Protein AF-A0A449AF14-F1 (afdb_monomer)

Organism: NCBI:txid29553

Radius of gyration: 31.41 Å; Cα contacts (8 Å, |Δi|>4): 241; chains: 1; bounding box: 104×57×92 Å

Structure (mmCIF, N/CA/C/O backbone):
data_AF-A0A449AF14-F1
#
_entry.id   AF-A0A449AF14-F1
#
loop_
_atom_site.group_PDB
_atom_site.id
_atom_site.type_symbol
_atom_site.label_atom_id
_atom_site.label_alt_id
_atom_site.label_comp_id
_atom_site.label_asym_id
_atom_site.label_entity_id
_atom_site.label_seq_id
_atom_site.pdbx_PDB_ins_code
_atom_site.Cartn_x
_atom_site.Cartn_y
_atom_site.Cartn_z
_atom_site.occupancy
_atom_site.B_iso_or_equiv
_atom_site.auth_seq_id
_atom_site.auth_comp_id
_atom_site.auth_asym_id
_atom_site.auth_atom_id
_atom_site.pdbx_PDB_model_num
ATOM 1 N N . MET A 1 1 ? -44.495 -35.799 48.588 1.00 36.25 1 MET A N 1
ATOM 2 C CA . MET A 1 1 ? -43.233 -36.120 49.288 1.00 36.25 1 MET A CA 1
ATOM 3 C C . MET A 1 1 ? -42.299 -34.924 49.180 1.00 36.25 1 MET A C 1
ATOM 5 O O . MET A 1 1 ? -41.828 -34.623 48.092 1.00 36.25 1 MET A O 1
ATOM 9 N N . GLN A 1 2 ? -42.131 -34.195 50.286 1.00 32.38 2 GLN A N 1
ATOM 10 C CA . GLN A 1 2 ? -41.013 -33.270 50.515 1.00 32.38 2 GLN A CA 1
ATOM 11 C C . GLN A 1 2 ? -39.706 -34.063 50.634 1.00 32.38 2 GLN A C 1
ATOM 13 O O . GLN A 1 2 ? -39.778 -35.151 51.187 1.00 32.38 2 GLN A O 1
ATOM 18 N N . VAL A 1 3 ? -38.576 -33.490 50.189 1.00 27.47 3 VAL A N 1
ATOM 19 C CA . VAL A 1 3 ? -37.270 -33.302 50.887 1.00 27.47 3 VAL A CA 1
ATOM 20 C C . VAL A 1 3 ? -36.461 -32.352 49.964 1.00 27.47 3 VAL A C 1
ATOM 22 O O . VAL A 1 3 ? -36.225 -32.691 48.813 1.00 27.47 3 VAL A O 1
ATOM 25 N N . SER A 1 4 ? -36.322 -31.050 50.237 1.00 26.17 4 SER A N 1
ATOM 26 C CA . SER A 1 4 ? -35.376 -30.371 51.148 1.00 26.17 4 SER A CA 1
ATOM 27 C C . SER A 1 4 ? -33.886 -30.447 50.747 1.00 26.17 4 SER A C 1
ATOM 29 O O . SER A 1 4 ? -33.290 -31.513 50.740 1.00 26.17 4 SER A O 1
ATOM 31 N N . CYS A 1 5 ? -33.326 -29.253 50.496 1.00 27.73 5 CYS A N 1
ATOM 32 C CA . CYS A 1 5 ? -31.969 -28.764 50.791 1.00 27.73 5 CYS A CA 1
ATOM 33 C C . CYS A 1 5 ? -30.716 -29.477 50.243 1.00 27.73 5 CYS A C 1
ATOM 35 O O . CYS A 1 5 ? -30.373 -30.573 50.660 1.00 27.73 5 CYS A O 1
ATOM 37 N N . MET A 1 6 ? -29.876 -28.716 49.527 1.00 24.36 6 MET A N 1
ATOM 38 C CA . MET A 1 6 ? -28.672 -28.135 50.150 1.00 24.36 6 MET A CA 1
ATOM 39 C C . MET A 1 6 ? -27.987 -27.119 49.225 1.00 24.36 6 MET A C 1
ATOM 41 O O . MET A 1 6 ? -27.438 -27.457 48.181 1.00 24.36 6 MET A O 1
ATOM 45 N N . TRP A 1 7 ? -27.983 -25.857 49.657 1.00 32.19 7 TRP A N 1
ATOM 46 C CA . TRP A 1 7 ? -26.916 -24.923 49.320 1.00 32.19 7 TRP A CA 1
ATOM 47 C C . TRP A 1 7 ? -25.633 -25.432 49.977 1.00 32.19 7 TRP A C 1
ATOM 49 O O . TRP A 1 7 ? -25.634 -25.683 51.178 1.00 32.19 7 TRP A O 1
ATOM 59 N N . HIS A 1 8 ? -24.555 -25.565 49.211 1.00 26.08 8 HIS A N 1
ATOM 60 C CA . HIS A 1 8 ? -23.198 -25.601 49.746 1.00 26.08 8 HIS A CA 1
ATOM 61 C C . HIS A 1 8 ? -22.317 -24.719 48.866 1.00 26.08 8 HIS A C 1
ATOM 63 O O . HIS A 1 8 ? -21.992 -25.049 47.727 1.00 26.08 8 HIS A O 1
ATOM 69 N N . SER A 1 9 ? -21.959 -23.566 49.420 1.00 31.22 9 SER A N 1
ATOM 70 C CA . SER A 1 9 ? -20.810 -22.774 49.007 1.00 31.22 9 SER A CA 1
ATOM 71 C C . SER A 1 9 ? -19.551 -23.596 49.258 1.00 31.22 9 SER A C 1
ATOM 73 O O . SER A 1 9 ? -19.305 -23.946 50.406 1.00 31.22 9 SER A O 1
ATOM 75 N N . PHE A 1 10 ? -18.739 -23.872 48.238 1.00 25.78 10 PHE A N 1
ATOM 76 C CA . PHE A 1 10 ? -17.338 -24.244 48.443 1.00 25.78 10 PHE A CA 1
ATOM 77 C C . PHE A 1 10 ? -16.459 -23.736 47.297 1.00 25.78 10 PHE A C 1
ATOM 79 O O . PHE A 1 10 ? -16.843 -23.717 46.129 1.00 25.78 10 PHE A O 1
ATOM 86 N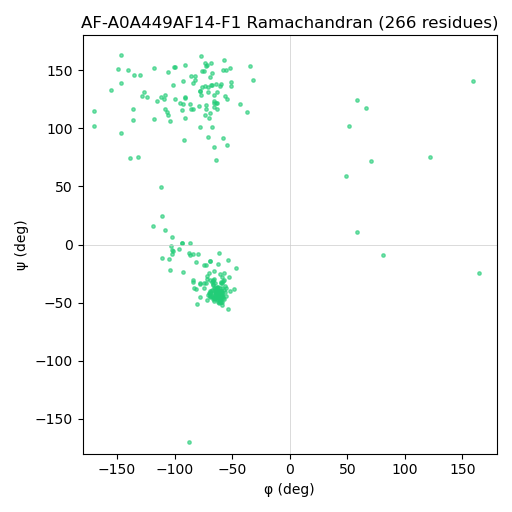 N . CYS A 1 11 ? -15.297 -23.249 47.714 1.00 26.00 11 CYS A N 1
ATOM 87 C CA . CYS A 1 11 ? -14.305 -22.475 46.992 1.00 26.00 11 CYS A CA 1
ATOM 88 C C . CYS A 1 11 ? -13.772 -23.107 45.695 1.00 26.00 11 CYS A C 1
ATOM 90 O O . CYS A 1 11 ? -13.585 -24.314 45.581 1.00 26.00 11 CYS A O 1
ATOM 92 N N . LEU A 1 12 ? -13.391 -22.226 44.766 1.00 26.08 12 LEU A N 1
ATOM 93 C CA . LEU A 1 12 ? -12.309 -22.436 43.793 1.00 26.08 12 LEU A CA 1
ATOM 94 C C . LEU A 1 12 ? -10.976 -22.716 44.536 1.00 26.08 12 LEU A C 1
ATOM 96 O O . LEU A 1 12 ? -10.799 -22.162 45.623 1.00 26.08 12 LEU A O 1
ATOM 100 N N . PRO A 1 13 ? -10.022 -23.499 43.978 1.00 36.94 13 PRO A N 1
ATOM 101 C CA . PRO A 1 13 ? -9.474 -23.212 42.650 1.00 36.94 13 PRO A CA 1
ATOM 102 C C . PRO A 1 13 ? -9.192 -24.415 41.727 1.00 36.94 13 PRO A C 1
ATOM 104 O O . PRO A 1 13 ? -8.803 -25.494 42.148 1.00 36.94 13 PRO A O 1
ATOM 107 N N . CYS A 1 14 ? -9.314 -24.137 40.425 1.00 29.86 14 CYS A N 1
ATOM 108 C CA . CYS A 1 14 ? -8.593 -24.754 39.304 1.00 29.86 14 CYS A CA 1
ATOM 109 C C . CYS A 1 14 ? -8.562 -26.290 39.191 1.00 29.86 14 CYS A C 1
ATOM 111 O O . CYS A 1 14 ? -7.674 -26.946 39.718 1.00 29.86 14 CYS A O 1
ATOM 113 N N . ASN A 1 15 ? -9.391 -26.843 38.302 1.00 32.34 15 ASN A N 1
ATOM 114 C CA . ASN A 1 15 ? -8.969 -27.345 36.981 1.00 32.34 15 ASN A CA 1
ATOM 115 C C . ASN A 1 15 ? -9.981 -28.354 36.429 1.00 32.34 15 ASN A C 1
ATOM 117 O O . ASN A 1 15 ? -10.463 -29.225 37.141 1.00 32.34 15 ASN A O 1
ATOM 121 N N . LYS A 1 16 ? -10.210 -28.267 35.113 1.00 30.03 16 LYS A N 1
ATOM 122 C CA . LYS A 1 16 ? -11.079 -29.135 34.300 1.00 30.03 16 LYS A CA 1
ATOM 123 C C . LYS A 1 16 ? -12.574 -28.948 34.557 1.00 30.03 16 LYS A C 1
ATOM 125 O O . LYS A 1 16 ? -13.261 -29.841 35.039 1.00 30.03 16 LYS A O 1
ATOM 130 N N . ILE A 1 17 ? -13.115 -27.819 34.094 1.00 30.56 17 ILE A N 1
ATOM 131 C CA . ILE A 1 17 ? -14.541 -27.794 33.765 1.00 30.56 17 ILE A CA 1
ATOM 132 C C . ILE A 1 17 ? -14.724 -28.640 32.500 1.00 30.56 17 ILE A C 1
ATOM 134 O O . ILE A 1 17 ? -14.586 -28.161 31.374 1.00 30.56 17 ILE A O 1
ATOM 138 N N . VAL A 1 18 ? -15.010 -29.925 32.700 1.00 33.84 18 VAL A N 1
ATOM 139 C CA . VAL A 1 18 ? -15.682 -30.764 31.708 1.00 33.84 18 VAL A CA 1
ATOM 140 C C . VAL A 1 18 ? -17.088 -30.190 31.569 1.00 33.84 18 VAL A C 1
ATOM 142 O O . VAL A 1 18 ? -18.022 -30.605 32.250 1.00 33.84 18 VAL A O 1
ATOM 145 N N . VAL A 1 19 ? -17.241 -29.155 30.740 1.00 34.03 19 VAL A N 1
ATOM 146 C CA . VAL A 1 19 ? -18.573 -28.673 30.394 1.00 34.03 19 VAL A CA 1
ATOM 147 C C . VAL A 1 19 ? -19.123 -29.636 29.349 1.00 34.03 19 VAL A C 1
ATOM 149 O O . VAL A 1 19 ? -18.794 -29.548 28.166 1.00 34.03 19 VAL A O 1
ATOM 152 N N . LEU A 1 20 ? -19.990 -30.550 29.785 1.00 36.09 20 LEU A N 1
ATOM 153 C CA . LEU A 1 20 ? -20.978 -31.203 28.926 1.00 36.09 20 LEU A CA 1
ATOM 154 C C . LEU A 1 20 ? -21.948 -30.125 28.410 1.00 36.09 20 LEU A C 1
ATOM 156 O O . LEU A 1 20 ? -23.088 -29.999 28.857 1.00 36.09 20 LEU A O 1
ATOM 160 N N . ILE A 1 21 ? -21.479 -29.283 27.484 1.00 41.00 21 ILE A N 1
ATOM 161 C CA . ILE A 1 21 ? -22.344 -28.371 26.741 1.00 41.00 21 ILE A CA 1
ATOM 162 C C . ILE A 1 21 ? -23.093 -29.245 25.749 1.00 41.00 21 ILE A C 1
ATOM 164 O O . ILE A 1 21 ? -22.510 -29.783 24.812 1.00 41.00 21 ILE A O 1
ATOM 168 N N . ASN A 1 22 ? -24.397 -29.375 25.974 1.00 46.72 22 ASN A N 1
ATOM 169 C CA . ASN A 1 22 ? -25.357 -29.950 25.044 1.00 46.72 22 ASN A CA 1
ATOM 170 C C . ASN A 1 22 ? -24.986 -29.538 23.601 1.00 46.72 22 ASN A C 1
ATOM 172 O O . ASN A 1 22 ? -24.991 -28.350 23.280 1.00 46.72 22 ASN A O 1
ATOM 176 N N . PHE A 1 23 ? -24.591 -30.502 22.761 1.00 41.03 23 PHE A N 1
ATOM 177 C CA . PHE A 1 23 ? -23.884 -30.293 21.483 1.00 41.03 23 PHE A CA 1
ATOM 178 C C . PHE A 1 23 ? -24.595 -29.297 20.545 1.00 41.03 23 PHE A C 1
ATOM 180 O O . PHE A 1 23 ? -23.963 -28.599 19.750 1.00 41.03 23 PHE A O 1
ATOM 187 N N . LYS A 1 24 ? -25.926 -29.203 20.662 1.00 42.53 24 LYS A N 1
ATOM 188 C CA . LYS A 1 24 ? -26.779 -28.259 19.930 1.00 42.53 24 LYS A CA 1
ATOM 189 C C . LYS A 1 24 ? -26.609 -26.819 20.431 1.00 42.53 24 LYS A C 1
ATOM 191 O O . LYS A 1 24 ? -26.331 -25.932 19.629 1.00 42.53 24 LYS A O 1
ATOM 196 N N . LYS A 1 25 ? -26.645 -26.622 21.756 1.00 46.34 25 LYS A N 1
ATOM 197 C CA . LYS A 1 25 ? -26.296 -25.355 22.420 1.00 46.34 25 LYS A CA 1
ATOM 198 C C . LYS A 1 25 ? -24.843 -24.990 22.143 1.00 46.34 25 LYS A C 1
ATOM 200 O O . LYS A 1 25 ? -24.573 -23.838 21.860 1.00 46.34 25 LYS A O 1
ATOM 205 N N . TRP A 1 26 ? -23.917 -25.952 22.141 1.00 45.22 26 TRP A N 1
ATOM 206 C CA . TRP A 1 26 ? -22.518 -25.691 21.797 1.00 45.22 26 TRP A CA 1
ATOM 207 C C . TRP A 1 26 ? -22.375 -25.196 20.359 1.00 45.22 26 TRP A C 1
ATOM 209 O O . TRP A 1 26 ? -21.760 -24.162 20.154 1.00 45.22 26 TRP A O 1
ATOM 219 N N . LYS A 1 27 ? -23.011 -25.848 19.374 1.00 46.94 27 LYS A N 1
ATOM 220 C CA . LYS A 1 27 ? -23.034 -25.378 17.975 1.00 46.94 27 LYS A CA 1
ATOM 221 C C . LYS A 1 27 ? -23.682 -24.000 17.819 1.00 46.94 27 LYS A C 1
ATOM 223 O O . LYS A 1 27 ? -23.220 -23.215 16.998 1.00 46.94 27 LYS A O 1
ATOM 228 N N . GLU A 1 28 ? -24.737 -23.695 18.568 1.00 51.16 28 GLU A N 1
ATOM 229 C CA . GLU A 1 28 ? -25.372 -22.369 18.569 1.00 51.16 28 GLU A CA 1
ATOM 230 C C . GLU A 1 28 ? -24.468 -21.307 19.198 1.00 51.16 28 GLU A C 1
ATOM 232 O O . GLU A 1 28 ? -24.280 -20.245 18.607 1.00 51.16 28 GLU A O 1
ATOM 237 N N . THR A 1 29 ? -23.840 -21.613 20.335 1.00 49.12 29 THR A N 1
ATOM 238 C CA . THR A 1 29 ? -22.850 -20.751 20.986 1.00 49.12 29 THR A CA 1
ATOM 239 C C . THR A 1 29 ? -21.622 -20.569 20.105 1.00 49.12 29 THR A C 1
ATOM 241 O O . THR A 1 29 ? -21.135 -19.455 20.018 1.00 49.12 29 THR A O 1
ATOM 244 N N . LEU A 1 30 ? -21.160 -21.601 19.393 1.00 45.50 30 LEU A N 1
ATOM 245 C CA . LEU A 1 30 ? -20.022 -21.537 18.474 1.00 45.50 30 LEU A CA 1
ATOM 246 C C . LEU A 1 30 ? -20.361 -20.718 17.227 1.00 45.50 30 LEU A C 1
ATOM 248 O O . LEU A 1 30 ? -19.581 -19.856 16.849 1.00 45.50 30 LEU A O 1
ATOM 252 N N . LYS A 1 31 ? -21.562 -20.885 16.655 1.00 49.97 31 LYS A N 1
ATOM 253 C CA . LYS A 1 31 ? -22.078 -20.018 15.580 1.00 49.97 31 LYS A CA 1
ATOM 254 C C . LYS A 1 31 ? -22.211 -18.565 16.031 1.00 49.97 31 LYS A C 1
ATOM 256 O O . LYS A 1 31 ? -21.916 -17.656 15.260 1.00 49.97 31 LYS A O 1
ATOM 261 N N . LEU A 1 32 ? -22.656 -18.327 17.265 1.00 47.09 32 LEU A N 1
ATOM 262 C CA . LEU A 1 32 ? -2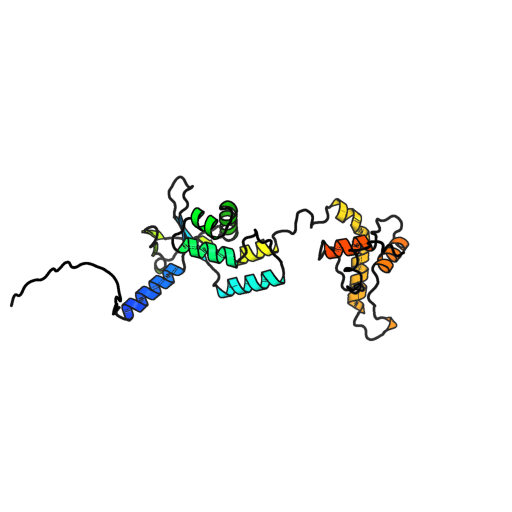2.679 -16.999 17.879 1.00 47.09 32 LEU A CA 1
ATOM 263 C C . LEU A 1 32 ? -21.251 -16.464 18.061 1.00 47.09 32 LEU A C 1
ATOM 265 O O . LEU A 1 32 ? -20.978 -15.341 17.652 1.00 47.09 32 LEU A O 1
ATOM 269 N N . TYR A 1 33 ? -20.328 -17.273 18.577 1.00 46.03 33 TYR A N 1
ATOM 270 C CA . TYR A 1 33 ? -18.921 -16.930 18.800 1.00 46.03 33 TYR A CA 1
ATOM 271 C C . TYR A 1 33 ? -18.195 -16.595 17.488 1.00 46.03 33 TYR A C 1
ATOM 273 O O . TYR A 1 33 ? -17.536 -15.562 17.389 1.00 46.03 33 TYR A O 1
ATOM 281 N N . GLU A 1 34 ? -18.396 -17.391 16.437 1.00 48.28 34 GLU A N 1
ATOM 282 C CA . GLU A 1 34 ? -17.920 -17.127 15.074 1.00 48.28 34 GLU A CA 1
ATOM 283 C C . GLU A 1 34 ? -18.555 -15.861 14.482 1.00 48.28 34 GLU A C 1
ATOM 285 O O . GLU A 1 34 ? -17.875 -15.063 13.832 1.00 48.28 34 GLU A O 1
ATOM 290 N N . LYS A 1 35 ? -19.847 -15.620 14.751 1.00 49.22 35 LYS A N 1
ATOM 291 C CA . LYS A 1 35 ? -20.539 -14.385 14.353 1.00 49.22 35 LYS A CA 1
ATOM 292 C C . LYS A 1 35 ? -19.964 -13.157 15.065 1.00 49.22 35 LYS A C 1
ATOM 294 O O . LYS A 1 35 ? -19.913 -12.094 14.449 1.00 49.22 35 LYS A O 1
ATOM 299 N N . PHE A 1 36 ? -19.503 -13.286 16.311 1.00 49.81 36 PHE A N 1
ATOM 300 C CA . PHE A 1 36 ? -18.857 -12.205 17.064 1.00 49.81 36 PHE A CA 1
ATOM 301 C C . PHE A 1 36 ? -17.405 -11.971 16.642 1.00 49.81 36 PHE A C 1
ATOM 303 O O . PHE A 1 36 ? -16.993 -10.817 16.554 1.00 49.81 36 PHE A O 1
ATOM 310 N N . ARG A 1 37 ? -16.667 -13.024 16.265 1.00 54.28 37 ARG A N 1
ATOM 311 C CA . ARG A 1 37 ? -15.296 -12.921 15.726 1.00 54.28 37 ARG A CA 1
ATOM 312 C C . ARG A 1 37 ? -15.222 -12.140 14.406 1.00 54.28 37 ARG A C 1
ATOM 314 O O . ARG A 1 37 ? -14.162 -11.677 14.004 1.00 54.28 37 ARG A O 1
ATOM 321 N N . LYS A 1 38 ? -16.366 -11.967 13.739 1.00 64.69 38 LYS A N 1
ATOM 322 C CA . LYS A 1 38 ? -16.510 -11.193 12.501 1.00 64.69 38 LYS A CA 1
ATOM 323 C C . LYS A 1 38 ? -16.413 -9.677 12.705 1.00 64.69 38 LYS A C 1
ATOM 325 O O . LYS A 1 38 ? -16.233 -8.959 11.719 1.00 64.69 38 LYS A O 1
ATOM 330 N N . TYR A 1 39 ? -16.566 -9.187 13.939 1.00 76.12 39 TYR A N 1
ATOM 331 C CA . TYR A 1 39 ? -16.654 -7.757 14.218 1.00 76.12 39 TYR A CA 1
ATOM 332 C C . TYR A 1 39 ? -15.643 -7.291 15.265 1.00 76.12 39 TYR A C 1
ATOM 334 O O . TYR A 1 39 ? -15.559 -7.834 16.361 1.00 76.12 39 TYR A O 1
ATOM 342 N N . ILE A 1 40 ? -14.927 -6.216 14.951 1.00 79.94 40 ILE A N 1
ATOM 343 C CA . ILE A 1 40 ? -13.903 -5.624 15.812 1.00 79.94 40 ILE A CA 1
ATOM 344 C C . ILE A 1 40 ? -14.512 -4.421 16.528 1.00 79.94 40 ILE A C 1
ATOM 346 O O . ILE A 1 40 ? -15.036 -3.514 15.883 1.00 79.94 40 ILE A O 1
ATOM 350 N N . CYS A 1 41 ? -14.444 -4.401 17.858 1.00 79.75 41 CYS A N 1
ATOM 351 C CA . CYS A 1 41 ? -14.923 -3.293 18.681 1.00 79.75 41 CYS A CA 1
ATOM 352 C C . CYS A 1 41 ? -13.736 -2.490 19.220 1.00 79.75 41 CYS A C 1
ATOM 354 O O . CYS A 1 41 ? -13.011 -2.976 20.087 1.00 79.75 41 CYS A O 1
ATOM 356 N N . VAL A 1 42 ? -13.577 -1.255 18.744 1.00 75.12 42 VAL A N 1
ATOM 357 C CA . VAL A 1 42 ? -12.492 -0.346 19.140 1.00 75.12 42 VAL A CA 1
ATOM 358 C C . VAL A 1 42 ? -13.051 0.777 20.003 1.00 75.12 42 VAL A C 1
ATOM 360 O O . VAL A 1 42 ? -14.016 1.444 19.623 1.00 75.12 42 VAL A O 1
ATOM 363 N N . PHE A 1 43 ? -12.437 0.999 21.161 1.00 68.88 43 PHE A N 1
ATOM 364 C CA . PHE A 1 43 ? -12.754 2.125 22.032 1.00 68.88 43 PHE A CA 1
ATOM 365 C C . PHE A 1 43 ? -11.948 3.364 21.620 1.00 68.88 43 PHE A C 1
ATOM 367 O O . PHE A 1 43 ? -10.717 3.324 21.621 1.00 68.88 43 PHE 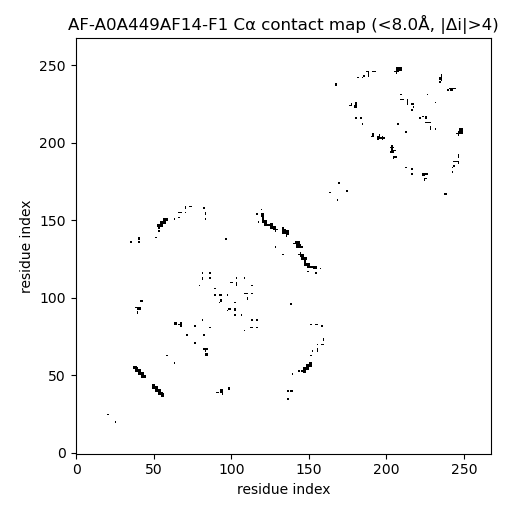A O 1
ATOM 374 N N . ASP A 1 44 ? -12.624 4.465 21.279 1.00 61.62 44 ASP A N 1
ATOM 375 C CA . ASP A 1 44 ? -11.965 5.741 20.985 1.00 61.62 44 ASP A CA 1
ATOM 376 C C . ASP A 1 44 ? -12.134 6.719 22.157 1.00 61.62 44 ASP A C 1
ATOM 378 O O . ASP A 1 44 ? -13.215 7.262 22.380 1.00 61.62 44 ASP A O 1
ATOM 382 N N . LYS A 1 45 ? -11.046 6.942 22.908 1.00 51.47 45 LYS A N 1
ATOM 383 C CA . LYS A 1 45 ? -11.009 7.843 24.077 1.00 51.47 45 LYS A CA 1
ATOM 384 C C . LYS A 1 45 ? -11.142 9.335 23.733 1.00 51.47 45 LYS A C 1
ATOM 386 O O . LYS A 1 45 ? -11.327 10.129 24.645 1.00 51.47 45 LYS A O 1
ATOM 391 N N . TYR A 1 46 ? -10.994 9.739 22.467 1.00 47.81 46 TYR A N 1
ATOM 392 C CA . TYR A 1 46 ? -10.807 11.157 22.104 1.00 47.81 46 TYR A CA 1
ATOM 393 C C . TYR A 1 46 ? -12.056 11.868 21.569 1.00 47.81 46 TYR A C 1
ATOM 395 O O . TYR A 1 46 ? -12.010 13.077 21.342 1.00 47.81 46 TYR A O 1
ATOM 403 N N . GLN A 1 47 ? -13.172 11.167 21.361 1.00 47.16 47 GLN A N 1
ATOM 404 C CA . GLN A 1 47 ? -14.436 11.844 21.069 1.00 47.16 47 GLN A CA 1
ATOM 405 C C . GLN A 1 47 ? -15.104 12.263 22.384 1.00 47.16 47 GLN A C 1
ATOM 407 O O . GLN A 1 47 ? -15.117 11.493 23.339 1.00 47.16 47 GLN A O 1
ATOM 412 N N . LYS A 1 48 ? -15.691 13.473 22.423 1.00 41.47 48 LYS A N 1
ATOM 413 C CA . LYS A 1 48 ? -16.444 14.023 23.578 1.00 41.47 48 LYS A CA 1
ATOM 414 C C . LYS A 1 48 ? -17.566 13.100 24.084 1.00 41.47 48 LYS A C 1
ATOM 416 O O . LYS A 1 48 ? -18.083 13.291 25.175 1.00 41.47 48 LYS A O 1
ATOM 421 N N . GLU A 1 49 ? -17.911 12.083 23.305 1.00 44.56 49 GLU A N 1
ATOM 422 C CA . GLU A 1 49 ? -18.741 10.962 23.704 1.00 44.56 49 GLU A CA 1
ATOM 423 C C . GLU A 1 49 ? -17.881 9.696 23.636 1.00 44.56 49 GLU A C 1
ATOM 425 O O . GLU A 1 49 ? -17.347 9.387 22.572 1.00 44.56 49 GLU A O 1
ATOM 430 N N . ASN A 1 50 ? -17.773 8.953 24.742 1.00 50.75 50 ASN A N 1
ATOM 431 C CA . ASN A 1 50 ? -17.150 7.626 24.819 1.00 50.75 50 ASN A CA 1
ATOM 432 C C . ASN A 1 50 ? -17.783 6.663 23.786 1.00 50.75 50 ASN A C 1
ATOM 434 O O . ASN A 1 50 ? -18.750 5.932 24.065 1.00 50.75 50 ASN A O 1
ATOM 438 N N . LYS A 1 51 ? -17.268 6.697 22.554 1.00 65.75 51 LYS A N 1
ATOM 439 C CA . LYS A 1 51 ? -17.846 6.038 21.382 1.00 65.75 51 LYS A CA 1
ATOM 440 C C . LYS A 1 51 ? -17.006 4.824 21.014 1.00 65.75 51 LYS A C 1
ATOM 442 O O . LYS A 1 51 ? -15.860 4.919 20.588 1.00 65.75 51 LYS A O 1
ATOM 447 N N . TYR A 1 52 ? -17.626 3.660 21.161 1.00 75.31 52 TYR A N 1
ATOM 448 C CA . TYR A 1 52 ? -17.125 2.420 20.591 1.00 75.31 52 TYR A CA 1
ATOM 449 C C . TYR A 1 52 ? -17.446 2.398 19.099 1.00 75.31 52 TYR A C 1
ATOM 451 O O . TYR A 1 52 ? -18.599 2.604 18.708 1.00 75.31 52 TYR A O 1
ATOM 459 N N . GLN A 1 53 ? -16.439 2.135 18.271 1.00 80.62 53 GLN A N 1
ATOM 460 C CA . GLN A 1 53 ? -16.614 1.902 16.842 1.00 80.62 53 GLN A CA 1
ATOM 461 C C . GLN A 1 53 ? -16.565 0.404 16.555 1.00 80.62 53 GLN A C 1
ATOM 463 O O . GLN A 1 53 ? -15.729 -0.316 17.097 1.00 80.62 53 GLN A O 1
ATOM 468 N N . HIS A 1 54 ? -17.471 -0.052 15.693 1.00 86.19 54 HIS A N 1
ATOM 469 C CA . HIS A 1 54 ? -17.568 -1.448 15.288 1.00 86.19 54 HIS A CA 1
ATOM 470 C C . HIS A 1 54 ? -17.171 -1.580 13.825 1.00 86.19 54 HIS A C 1
ATOM 472 O O . HIS A 1 54 ? -17.726 -0.892 12.961 1.00 86.19 54 HIS A O 1
ATOM 478 N N . PHE A 1 55 ? -16.229 -2.475 13.563 1.00 86.69 55 PHE A N 1
ATOM 479 C CA . PHE A 1 55 ? -15.685 -2.729 12.243 1.00 86.69 55 PHE A CA 1
ATOM 480 C C . PHE A 1 55 ? -15.949 -4.160 11.795 1.00 86.69 55 PHE A C 1
ATOM 482 O O . PHE A 1 55 ? -16.032 -5.063 12.620 1.00 86.69 55 PHE A O 1
ATOM 489 N N . LYS A 1 56 ? -16.041 -4.371 10.486 1.00 87.69 56 LYS A N 1
ATOM 490 C CA . LYS A 1 56 ? -16.082 -5.692 9.851 1.00 87.69 56 LYS A CA 1
ATOM 491 C C . LYS A 1 56 ? -15.021 -5.737 8.760 1.00 87.69 56 LYS A C 1
ATOM 493 O O . LYS A 1 56 ? -15.031 -4.866 7.897 1.00 87.69 56 LYS A O 1
ATOM 498 N N . ILE A 1 57 ? -14.161 -6.749 8.769 1.00 86.38 57 ILE A N 1
ATOM 499 C CA . ILE A 1 57 ? -13.225 -6.987 7.663 1.00 86.38 57 ILE A CA 1
ATOM 500 C C . ILE A 1 57 ? -13.996 -7.642 6.506 1.00 86.38 57 ILE A C 1
ATOM 502 O O . ILE A 1 57 ? -14.797 -8.556 6.733 1.00 86.38 57 ILE A O 1
ATOM 506 N N . GLU A 1 58 ? -13.828 -7.128 5.288 1.00 86.12 58 GLU A N 1
ATOM 507 C CA . GLU A 1 58 ? -14.480 -7.672 4.088 1.00 86.12 58 GLU A CA 1
ATOM 508 C C . GLU A 1 58 ? -13.770 -8.928 3.587 1.00 86.12 58 GLU A C 1
ATOM 510 O O . GLU A 1 58 ? -14.421 -9.931 3.284 1.00 86.12 58 GLU A O 1
ATOM 515 N N . GLU A 1 59 ? -12.443 -8.884 3.536 1.00 86.81 59 GLU A N 1
ATOM 516 C CA . GLU A 1 59 ? -11.609 -9.974 3.054 1.00 86.81 59 GLU A CA 1
ATOM 517 C C . GLU A 1 59 ? -11.366 -11.040 4.132 1.00 86.81 59 GLU A C 1
ATOM 519 O O . GLU A 1 59 ? -11.225 -10.755 5.321 1.00 86.81 59 GLU A O 1
ATOM 524 N N . ASN A 1 60 ? -11.288 -12.305 3.715 1.00 85.62 60 ASN A N 1
ATOM 525 C CA . ASN A 1 60 ? -10.836 -13.371 4.604 1.00 85.62 60 ASN A CA 1
ATOM 526 C C . ASN A 1 60 ? -9.304 -13.336 4.770 1.00 85.62 60 ASN A C 1
ATOM 528 O O . ASN A 1 60 ? -8.583 -12.764 3.950 1.00 85.62 60 ASN A O 1
ATOM 532 N N . HIS A 1 61 ? -8.810 -14.003 5.814 1.00 82.31 61 HIS A N 1
ATOM 533 C CA . HIS A 1 61 ? -7.385 -14.041 6.143 1.00 82.31 61 HIS A CA 1
ATOM 534 C C . HIS A 1 61 ? -6.506 -14.554 4.985 1.00 82.31 61 HIS A C 1
ATOM 536 O O . HIS A 1 61 ? -5.476 -13.957 4.687 1.00 82.31 61 HIS A O 1
ATOM 542 N N . ASN A 1 62 ? -6.943 -15.593 4.262 1.00 80.25 62 ASN A N 1
ATOM 543 C CA . ASN A 1 62 ? -6.186 -16.155 3.137 1.00 80.25 62 ASN A CA 1
ATOM 544 C C . ASN A 1 62 ? -6.017 -15.150 1.989 1.00 80.25 62 ASN A C 1
ATOM 546 O O . ASN A 1 62 ? -4.967 -15.109 1.351 1.00 80.25 62 ASN A O 1
ATOM 550 N N . THR A 1 63 ? -7.037 -14.337 1.711 1.00 84.56 63 THR A N 1
ATOM 551 C CA . THR A 1 63 ? -6.963 -13.280 0.697 1.00 84.56 63 THR A CA 1
ATOM 552 C C . THR A 1 63 ? -5.983 -12.190 1.121 1.00 84.56 63 THR A C 1
ATOM 554 O O . THR A 1 63 ? -5.180 -11.753 0.299 1.00 84.56 63 THR A O 1
ATOM 557 N N . ILE A 1 64 ? -5.990 -11.794 2.399 1.00 86.44 64 ILE A N 1
ATOM 558 C CA . ILE A 1 64 ? -5.033 -10.818 2.944 1.00 86.44 64 ILE A CA 1
ATOM 559 C C . ILE A 1 64 ? -3.600 -11.345 2.816 1.00 86.44 64 ILE A C 1
ATOM 561 O O . ILE A 1 64 ? -2.734 -10.635 2.310 1.00 86.44 64 ILE A O 1
ATOM 565 N N . PHE A 1 65 ? -3.370 -12.609 3.173 1.00 83.06 65 PHE A N 1
ATOM 566 C CA . PHE A 1 65 ? -2.054 -13.240 3.067 1.00 83.06 65 PHE A CA 1
ATOM 567 C C . P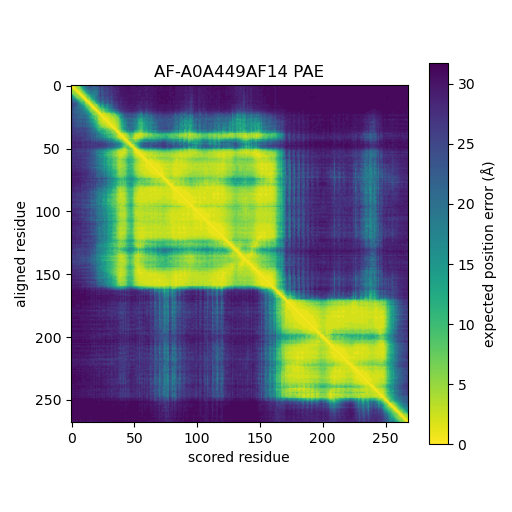HE A 1 65 ? -1.561 -13.332 1.613 1.00 83.06 65 PHE A C 1
ATOM 569 O O . PHE A 1 65 ? -0.406 -13.035 1.318 1.00 83.06 65 PHE A O 1
ATOM 576 N N . LYS A 1 66 ? -2.452 -13.655 0.663 1.00 82.62 66 LYS A N 1
ATOM 577 C CA . LYS A 1 66 ? -2.127 -13.616 -0.774 1.00 82.62 66 LYS A CA 1
ATOM 578 C C . LYS A 1 66 ? -1.748 -12.208 -1.246 1.00 82.62 66 LYS A C 1
ATOM 580 O O . LYS A 1 66 ? -0.795 -12.069 -2.010 1.00 82.62 66 LYS A O 1
ATOM 585 N N . MET A 1 67 ? -2.463 -11.174 -0.793 1.00 86.88 67 MET A N 1
ATOM 586 C CA . MET A 1 67 ? -2.130 -9.778 -1.106 1.00 86.88 67 MET A CA 1
ATOM 587 C C . MET A 1 67 ? -0.778 -9.366 -0.507 1.00 86.88 67 MET A C 1
ATOM 589 O O . MET A 1 67 ? -0.007 -8.692 -1.186 1.00 86.88 67 MET A O 1
ATOM 593 N N . GLN A 1 68 ? -0.459 -9.807 0.714 1.00 84.62 68 GLN A N 1
ATOM 594 C CA . GLN A 1 68 ? 0.853 -9.589 1.336 1.00 84.62 68 GLN A CA 1
ATOM 595 C C . GLN A 1 68 ? 1.974 -10.246 0.518 1.00 84.62 68 GLN A C 1
ATOM 597 O O . GLN A 1 68 ? 2.919 -9.562 0.132 1.00 84.62 68 GLN A O 1
ATOM 602 N N . GLY A 1 69 ? 1.837 -11.526 0.158 1.00 73.38 69 GLY A N 1
ATOM 603 C CA . GLY A 1 69 ? 2.833 -12.210 -0.674 1.00 73.38 69 GLY A CA 1
ATOM 604 C C . GLY A 1 69 ? 3.036 -11.523 -2.031 1.00 73.38 69 GLY A C 1
ATOM 605 O O . GLY A 1 69 ? 4.165 -11.316 -2.473 1.00 73.38 69 GLY A O 1
ATOM 606 N N . ALA A 1 70 ? 1.952 -11.076 -2.676 1.00 76.00 70 ALA A N 1
ATOM 607 C CA . ALA A 1 70 ? 2.047 -10.285 -3.903 1.00 76.00 70 ALA A CA 1
ATOM 608 C C . ALA A 1 70 ? 2.759 -8.939 -3.673 1.00 76.00 70 ALA A C 1
ATOM 610 O O . ALA A 1 70 ? 3.594 -8.542 -4.487 1.00 76.00 70 ALA A O 1
ATOM 611 N N . LEU A 1 71 ? 2.474 -8.250 -2.564 1.00 78.88 71 LEU A N 1
ATOM 612 C CA . LEU A 1 71 ? 3.122 -6.988 -2.213 1.00 78.88 71 LEU A CA 1
ATOM 613 C C . LEU A 1 71 ? 4.634 -7.160 -2.042 1.00 78.88 71 LEU A C 1
ATOM 615 O O . LEU A 1 71 ? 5.389 -6.360 -2.587 1.00 78.88 71 LEU A O 1
ATOM 619 N N . GLU A 1 72 ? 5.076 -8.208 -1.352 1.00 75.12 72 GLU A N 1
ATOM 620 C CA . GLU A 1 72 ? 6.498 -8.485 -1.107 1.00 75.12 72 GLU A CA 1
ATOM 621 C C . GLU A 1 72 ? 7.279 -8.746 -2.399 1.00 75.12 72 GLU A C 1
ATOM 623 O O . GLU A 1 72 ? 8.410 -8.276 -2.545 1.00 75.12 72 GLU A O 1
ATOM 628 N N . THR A 1 73 ? 6.666 -9.430 -3.376 1.00 69.25 73 THR A N 1
ATOM 629 C CA . THR A 1 73 ? 7.298 -9.646 -4.693 1.00 69.25 73 THR A CA 1
ATOM 630 C C . THR A 1 73 ? 7.462 -8.353 -5.491 1.00 69.25 73 THR A C 1
ATOM 632 O O . THR A 1 73 ? 8.416 -8.210 -6.255 1.00 69.25 73 THR A O 1
ATOM 635 N N . GLN A 1 74 ? 6.546 -7.400 -5.314 1.00 67.25 74 GLN A N 1
ATOM 636 C CA . GLN A 1 74 ? 6.521 -6.147 -6.070 1.00 67.25 74 GLN A CA 1
ATOM 637 C C . GLN A 1 74 ? 7.270 -5.020 -5.351 1.00 67.25 74 GLN A C 1
ATOM 639 O O . GLN A 1 74 ? 7.715 -4.058 -5.988 1.00 67.25 74 GLN A O 1
ATOM 644 N N . ARG A 1 75 ? 7.405 -5.108 -4.023 1.00 69.00 75 ARG A N 1
ATOM 645 C CA . ARG A 1 75 ? 7.870 -4.002 -3.195 1.00 69.00 75 ARG A CA 1
ATOM 646 C C . ARG A 1 75 ? 8.512 -4.453 -1.886 1.00 69.00 75 ARG A C 1
ATOM 648 O O . ARG A 1 75 ? 7.918 -5.143 -1.070 1.00 69.00 75 ARG A O 1
ATOM 655 N N . LYS A 1 76 ? 9.681 -3.873 -1.599 1.00 74.88 76 LYS A N 1
ATOM 656 C CA . LYS A 1 76 ? 10.290 -3.904 -0.265 1.00 74.88 76 LYS A CA 1
ATOM 657 C C . LYS A 1 76 ? 9.839 -2.691 0.554 1.00 74.88 76 LYS A C 1
ATOM 659 O O . LYS A 1 76 ? 10.232 -1.559 0.256 1.00 74.88 76 LYS A O 1
ATOM 664 N N . LEU A 1 77 ? 9.002 -2.914 1.563 1.00 71.75 77 LEU A N 1
ATOM 665 C CA . LEU A 1 77 ? 8.600 -1.878 2.519 1.00 71.75 77 LEU A CA 1
ATOM 666 C C . LEU A 1 77 ? 9.737 -1.549 3.500 1.00 71.75 77 LEU A C 1
ATOM 668 O O . LEU A 1 77 ? 10.650 -2.349 3.716 1.00 71.75 77 LEU A O 1
ATOM 672 N N . ARG A 1 78 ? 9.711 -0.345 4.085 1.00 72.12 78 ARG A N 1
ATOM 673 C CA . ARG A 1 78 ? 10.607 0.002 5.201 1.00 72.12 78 ARG A CA 1
ATOM 674 C C . ARG A 1 78 ? 10.125 -0.697 6.470 1.00 72.12 78 ARG A C 1
ATOM 676 O O . ARG A 1 78 ? 8.924 -0.814 6.673 1.00 72.12 78 ARG A O 1
ATOM 683 N N . THR A 1 79 ? 11.046 -1.037 7.365 1.00 72.50 79 THR A N 1
ATOM 684 C CA . THR A 1 79 ? 10.750 -1.682 8.659 1.00 72.50 79 THR A CA 1
ATOM 685 C C . THR A 1 79 ? 9.794 -0.891 9.553 1.00 72.50 79 THR A C 1
ATOM 687 O O . THR A 1 79 ? 9.124 -1.484 10.390 1.00 72.50 79 THR A O 1
ATOM 690 N N . SER A 1 80 ? 9.705 0.430 9.379 1.00 75.62 80 SER A N 1
ATOM 691 C CA . SER A 1 80 ? 8.779 1.301 10.114 1.00 75.62 80 SER A CA 1
ATOM 692 C C . SER A 1 80 ? 7.384 1.419 9.489 1.00 75.62 80 SER A C 1
ATOM 694 O O . SER A 1 80 ? 6.490 2.018 10.087 1.00 75.62 80 SER A O 1
ATOM 696 N N . GLN A 1 81 ? 7.175 0.897 8.277 1.00 83.94 81 GLN A N 1
ATOM 697 C CA . GLN A 1 81 ? 5.861 0.903 7.636 1.00 83.94 81 GLN A CA 1
ATOM 698 C C . GLN A 1 81 ? 5.024 -0.268 8.152 1.00 83.94 81 GLN A C 1
ATOM 700 O O . GLN A 1 81 ? 5.538 -1.360 8.355 1.00 83.94 81 GLN A O 1
ATOM 705 N N . ILE A 1 82 ? 3.729 -0.019 8.344 1.00 88.75 82 ILE A N 1
ATOM 706 C CA . ILE A 1 82 ? 2.745 -1.053 8.669 1.00 88.75 82 ILE A CA 1
ATOM 707 C C . ILE A 1 82 ? 2.260 -1.649 7.344 1.00 88.75 82 ILE A C 1
ATOM 709 O O . ILE A 1 82 ? 1.686 -0.920 6.525 1.00 88.75 82 ILE A O 1
ATOM 713 N N . ASP A 1 83 ? 2.531 -2.933 7.135 1.00 89.38 83 ASP A N 1
ATOM 714 C CA . ASP A 1 83 ? 2.079 -3.711 5.981 1.00 89.38 83 ASP A CA 1
ATOM 715 C C . ASP A 1 83 ? 0.692 -4.342 6.217 1.00 89.38 83 ASP A C 1
ATOM 717 O O . ASP A 1 83 ? -0.016 -3.961 7.159 1.00 89.38 83 ASP A O 1
ATOM 721 N N . LEU A 1 84 ? 0.249 -5.240 5.327 1.00 91.31 84 LEU A N 1
ATOM 722 C CA . LEU A 1 84 ? -1.080 -5.839 5.456 1.00 91.31 84 LEU A CA 1
ATOM 723 C C . LEU A 1 84 ? -1.154 -6.775 6.662 1.00 91.31 84 LEU A C 1
ATOM 725 O O . LEU A 1 84 ? -2.119 -6.711 7.421 1.00 91.31 84 LEU A O 1
ATOM 729 N N . GLU A 1 85 ? -0.148 -7.626 6.841 1.00 90.06 85 GLU A N 1
ATOM 730 C CA . GLU A 1 85 ? -0.124 -8.605 7.926 1.00 90.06 85 GLU A CA 1
ATOM 731 C C . GLU A 1 85 ? -0.030 -7.923 9.295 1.00 90.06 85 GLU A C 1
ATOM 733 O O . GLU A 1 85 ? -0.835 -8.206 10.186 1.00 90.06 85 GLU A O 1
ATOM 738 N N . GLN A 1 86 ? 0.864 -6.942 9.450 1.00 90.75 86 GLN A N 1
ATOM 739 C CA . GLN A 1 86 ? 0.969 -6.161 10.681 1.00 90.75 86 GLN A CA 1
ATOM 740 C C . GLN A 1 86 ? -0.341 -5.444 11.002 1.00 90.75 86 GLN A C 1
ATOM 742 O O . GLN A 1 86 ? -0.772 -5.469 12.155 1.00 90.75 86 GLN A O 1
ATOM 747 N N . LEU A 1 87 ? -1.005 -4.820 10.018 1.00 93.88 87 LEU A N 1
ATOM 748 C CA . LEU A 1 87 ? -2.285 -4.164 10.289 1.00 93.88 87 LEU A CA 1
ATOM 749 C C . LEU A 1 87 ? -3.373 -5.169 10.678 1.00 93.88 87 LEU A C 1
ATOM 751 O O . LEU A 1 87 ? -4.186 -4.870 11.552 1.00 93.88 87 LEU A O 1
ATOM 755 N N . TYR A 1 88 ? -3.396 -6.348 10.057 1.00 91.19 88 TYR A N 1
ATOM 756 C CA . TYR A 1 88 ? -4.326 -7.408 10.434 1.00 91.19 88 TYR A CA 1
ATOM 757 C C . TYR A 1 88 ? -4.112 -7.850 11.888 1.00 91.19 88 TYR A C 1
ATOM 759 O O . TYR A 1 88 ? -5.077 -7.882 12.651 1.00 91.19 88 TYR A O 1
ATOM 767 N N . ASN A 1 89 ? -2.866 -8.080 12.302 1.00 89.56 89 ASN A N 1
ATOM 768 C CA . ASN A 1 89 ? -2.532 -8.463 13.677 1.00 89.56 89 ASN A CA 1
ATOM 769 C C . ASN A 1 89 ? -2.875 -7.351 14.684 1.00 89.56 89 ASN A C 1
ATOM 771 O O . ASN A 1 89 ? -3.498 -7.614 15.709 1.00 89.56 89 ASN A O 1
ATOM 775 N N . ILE A 1 90 ? -2.594 -6.088 14.346 1.00 90.31 90 ILE A N 1
ATOM 776 C CA . ILE A 1 90 ? -3.023 -4.914 15.129 1.00 90.31 90 ILE A CA 1
ATOM 777 C C . ILE A 1 90 ? -4.544 -4.917 15.339 1.00 90.31 90 ILE A C 1
ATOM 779 O O . ILE A 1 90 ? -5.026 -4.653 16.441 1.00 90.31 90 ILE A O 1
ATOM 783 N N . LEU A 1 91 ? -5.320 -5.210 14.292 1.00 89.00 91 LEU A N 1
ATOM 784 C CA . LEU A 1 91 ? -6.778 -5.282 14.383 1.00 89.00 91 LEU A CA 1
ATOM 785 C C . LEU A 1 91 ? -7.262 -6.464 15.238 1.00 89.00 91 LEU A C 1
ATOM 787 O O . LEU A 1 91 ? -8.297 -6.322 15.892 1.00 89.00 91 LEU A O 1
ATOM 791 N N . GLN A 1 92 ? -6.537 -7.589 15.262 1.00 85.50 92 GLN A N 1
ATOM 792 C CA . GLN A 1 92 ? -6.842 -8.721 16.146 1.00 85.50 92 GLN A CA 1
ATOM 793 C C . GLN A 1 92 ? -6.655 -8.340 17.616 1.00 85.50 92 GLN A C 1
ATOM 795 O O . GLN A 1 92 ? -7.604 -8.488 18.382 1.00 85.50 92 GLN A O 1
ATOM 800 N N . GLU A 1 93 ? -5.531 -7.729 17.996 1.00 84.81 93 GLU A N 1
ATOM 801 C CA . GLU A 1 93 ? -5.311 -7.272 19.381 1.00 84.81 93 GLU A CA 1
ATOM 802 C C . GLU A 1 93 ? -6.386 -6.261 19.825 1.00 84.81 93 GLU A C 1
ATOM 804 O O . GLU A 1 93 ? -7.001 -6.366 20.894 1.00 84.81 93 GLU A O 1
ATOM 809 N N . LEU A 1 94 ? -6.724 -5.309 18.947 1.00 83.69 94 LEU A N 1
ATOM 810 C CA . LEU A 1 94 ? -7.837 -4.387 19.194 1.00 83.69 94 LEU A CA 1
ATOM 811 C C . LEU A 1 94 ? -9.175 -5.128 19.359 1.00 83.69 94 LEU A C 1
ATOM 813 O O . LEU A 1 94 ? -10.043 -4.686 20.118 1.00 83.69 94 LEU A O 1
ATOM 817 N N . SER A 1 95 ? -9.368 -6.257 18.673 1.00 77.06 95 SER A N 1
ATOM 818 C CA . SER A 1 95 ? -10.562 -7.098 18.799 1.00 77.06 95 SER A CA 1
ATOM 819 C C . SER A 1 95 ? -10.621 -7.856 20.126 1.00 77.06 95 SER A C 1
ATOM 821 O O . SER A 1 95 ? -11.724 -8.031 20.646 1.00 77.06 95 SER A O 1
ATOM 823 N N . GLU A 1 96 ? -9.479 -8.153 20.747 1.00 76.94 96 GLU A N 1
ATOM 824 C CA . GLU A 1 96 ? -9.386 -8.913 22.001 1.00 76.94 96 GLU A CA 1
ATOM 825 C C . GLU A 1 96 ? -9.639 -8.060 23.241 1.00 76.94 96 GLU A C 1
ATOM 827 O O . GLU A 1 96 ? -10.379 -8.456 24.135 1.00 76.94 96 GLU A O 1
ATOM 832 N N . GLY A 1 97 ? -9.170 -6.817 23.268 1.00 73.25 97 GLY A N 1
ATOM 833 C CA . GLY A 1 97 ? -9.438 -5.959 24.435 1.00 73.25 97 GLY A CA 1
ATOM 834 C C . GLY A 1 97 ? -8.572 -4.732 24.512 1.00 73.25 97 GLY A C 1
ATOM 835 O O . GLY A 1 97 ? -8.989 -3.730 25.089 1.00 73.25 97 GLY A O 1
ATOM 836 N N . PHE A 1 98 ? -7.408 -4.821 23.887 1.00 79.94 98 PHE A N 1
ATOM 837 C CA . PHE A 1 98 ? -6.362 -3.838 24.015 1.00 79.94 98 PHE A CA 1
ATOM 838 C C . PHE A 1 98 ? -6.794 -2.479 23.470 1.00 79.94 98 PHE A C 1
ATOM 840 O O . PHE A 1 98 ? -7.443 -2.340 22.427 1.00 79.94 98 PHE A O 1
ATOM 847 N N . SER A 1 99 ? -6.422 -1.447 24.211 1.00 82.06 99 SER A N 1
ATOM 848 C CA . SER A 1 99 ? -6.501 -0.067 23.771 1.00 82.06 99 SER A CA 1
ATOM 849 C C . SER A 1 99 ? -5.489 0.194 22.658 1.00 82.06 99 SER A C 1
ATOM 851 O O . SER A 1 99 ? -4.445 -0.451 22.562 1.00 82.06 99 SER A O 1
ATOM 853 N N . ILE A 1 100 ? -5.747 1.207 21.830 1.00 84.44 100 ILE A N 1
ATOM 854 C CA . ILE A 1 100 ? -4.812 1.576 20.759 1.00 84.44 100 ILE A CA 1
ATOM 855 C C . ILE A 1 100 ? -3.431 1.982 21.296 1.00 84.44 100 ILE A C 1
ATOM 857 O O . ILE A 1 100 ? -2.441 1.849 20.585 1.00 84.44 100 ILE A O 1
ATOM 861 N N . GLN A 1 101 ? -3.354 2.459 22.544 1.00 86.06 101 GLN A N 1
ATOM 862 C CA . GLN A 1 101 ? -2.098 2.765 23.226 1.00 86.06 101 GLN A CA 1
ATOM 863 C C . GLN A 1 101 ? -1.304 1.500 23.568 1.00 86.06 101 GLN A C 1
ATOM 865 O O . GLN A 1 101 ? -0.089 1.488 23.395 1.00 86.06 101 GLN A O 1
ATOM 870 N N . GLU A 1 102 ? -1.970 0.450 24.051 1.00 86.06 102 GLU A N 1
ATOM 871 C CA . GLU A 1 102 ? -1.330 -0.838 24.348 1.00 86.06 102 GLU A CA 1
ATOM 872 C C . GLU A 1 102 ? -0.851 -1.502 23.060 1.00 86.06 102 GLU A C 1
ATOM 874 O O . GLU A 1 102 ? 0.316 -1.868 22.960 1.00 86.06 102 GLU A O 1
ATOM 879 N N . VAL A 1 103 ? -1.703 -1.540 22.033 1.00 87.88 103 VAL A N 1
ATOM 880 C CA . VAL A 1 103 ? -1.347 -2.102 20.723 1.00 87.88 103 VAL A CA 1
ATOM 881 C C . VAL A 1 103 ? -0.180 -1.343 20.084 1.00 87.88 103 VAL A C 1
ATOM 883 O O . VAL A 1 103 ? 0.756 -1.956 19.582 1.00 87.88 103 VAL A O 1
ATOM 886 N N . ALA A 1 104 ? -0.166 -0.010 20.158 1.00 88.75 104 ALA A N 1
ATOM 887 C CA . ALA A 1 104 ? 0.960 0.795 19.678 1.00 88.75 104 ALA A CA 1
ATOM 888 C C . ALA A 1 104 ? 2.297 0.414 20.339 1.00 88.75 104 ALA A C 1
ATOM 890 O O . ALA A 1 104 ? 3.317 0.364 19.654 1.00 88.75 104 ALA A O 1
ATOM 891 N N . LYS A 1 105 ? 2.288 0.106 21.644 1.00 90.69 105 LYS A N 1
ATOM 892 C CA . LYS A 1 105 ? 3.480 -0.362 22.368 1.00 90.69 105 LYS A CA 1
ATOM 893 C C . LYS A 1 105 ? 3.884 -1.777 21.958 1.00 90.69 105 LYS A C 1
ATOM 895 O O . LYS A 1 105 ? 5.065 -2.009 21.741 1.00 90.69 105 LYS A O 1
ATOM 900 N N . ILE A 1 106 ? 2.922 -2.695 21.824 1.00 90.12 106 ILE A N 1
ATOM 901 C CA . ILE A 1 106 ? 3.172 -4.097 21.440 1.00 90.12 106 ILE A CA 1
ATOM 902 C C . ILE A 1 106 ? 3.869 -4.179 20.076 1.00 90.12 106 ILE A C 1
ATOM 904 O O . ILE A 1 106 ? 4.824 -4.932 19.915 1.00 90.12 106 ILE A O 1
ATOM 908 N N . PHE A 1 107 ? 3.417 -3.385 19.103 1.00 89.00 107 PHE A N 1
ATOM 909 C CA . PHE A 1 107 ? 3.948 -3.421 17.736 1.00 89.00 107 PHE A CA 1
ATOM 910 C C . PHE A 1 107 ? 5.077 -2.414 17.468 1.00 89.00 107 PHE A C 1
ATOM 912 O O . PHE A 1 107 ? 5.549 -2.342 16.333 1.00 89.00 107 PHE A O 1
ATOM 919 N N . ASP A 1 108 ? 5.491 -1.630 18.469 1.00 90.06 108 ASP A N 1
ATOM 920 C CA . ASP A 1 108 ? 6.447 -0.522 18.323 1.00 90.06 108 ASP A CA 1
ATOM 921 C C . ASP A 1 108 ? 6.076 0.407 17.146 1.00 90.06 108 ASP A C 1
ATOM 923 O O . ASP A 1 108 ? 6.777 0.538 16.133 1.00 90.06 108 ASP A O 1
ATOM 927 N N . ARG A 1 109 ? 4.868 0.982 17.219 1.00 90.62 109 ARG A N 1
ATOM 928 C CA . ARG A 1 109 ? 4.304 1.857 16.179 1.00 90.62 109 ARG A CA 1
ATOM 929 C C . ARG A 1 109 ? 3.658 3.096 16.765 1.00 90.62 109 ARG A C 1
ATOM 931 O O . ARG A 1 109 ? 2.961 3.049 17.771 1.00 90.62 109 ARG A O 1
ATOM 938 N N . ASP A 1 110 ? 3.759 4.196 16.027 1.00 89.19 110 ASP A N 1
ATOM 939 C CA . ASP A 1 110 ? 3.032 5.415 16.360 1.00 89.19 110 ASP A CA 1
ATOM 940 C C . ASP A 1 110 ? 1.515 5.210 16.280 1.00 89.19 110 ASP A C 1
ATOM 942 O O . ASP A 1 110 ? 0.973 4.802 15.245 1.00 89.19 110 ASP A O 1
ATOM 946 N N . ILE A 1 111 ? 0.802 5.638 17.327 1.00 88.31 111 ILE A N 1
ATOM 947 C CA . ILE A 1 111 ? -0.672 5.641 17.384 1.00 88.31 111 ILE A CA 1
ATOM 948 C C . ILE A 1 111 ? -1.265 6.336 16.148 1.00 88.31 111 ILE A C 1
ATOM 950 O O . ILE A 1 111 ? -2.255 5.876 15.578 1.00 88.31 111 ILE A O 1
ATOM 954 N N . ARG A 1 112 ? -0.651 7.443 15.702 1.00 88.81 112 ARG A N 1
ATOM 955 C CA . ARG A 1 112 ? -1.089 8.191 14.513 1.00 88.81 112 ARG A CA 1
ATOM 956 C C . ARG A 1 112 ? -0.984 7.350 13.238 1.00 88.81 112 ARG A C 1
ATOM 958 O O . ARG A 1 112 ? -1.873 7.432 12.393 1.00 88.81 112 ARG A O 1
ATOM 965 N N . SER A 1 113 ? 0.064 6.536 13.112 1.00 89.56 113 SER A N 1
ATOM 966 C CA . SER A 1 113 ? 0.268 5.655 11.959 1.00 89.56 113 SER A CA 1
ATOM 967 C C . SER A 1 113 ? -0.810 4.573 11.903 1.00 89.56 113 SER A C 1
ATOM 969 O O . SER A 1 113 ? -1.453 4.403 10.866 1.00 89.56 113 SER A O 1
ATOM 971 N N . ILE A 1 114 ? -1.095 3.931 13.043 1.00 90.69 114 ILE A N 1
ATOM 972 C CA . ILE A 1 114 ? -2.167 2.932 13.171 1.00 90.69 114 ILE A CA 1
ATOM 973 C C . ILE A 1 114 ? -3.522 3.541 12.795 1.00 90.69 114 ILE A C 1
ATOM 975 O O . ILE A 1 114 ? -4.217 3.015 11.925 1.00 90.69 114 ILE A O 1
ATOM 979 N N . LYS A 1 115 ? -3.881 4.687 13.391 1.00 90.06 115 LYS A N 1
ATOM 980 C CA . LYS A 1 115 ? -5.147 5.380 13.090 1.00 90.06 115 LYS A CA 1
ATOM 981 C C . LYS A 1 115 ? -5.270 5.724 11.606 1.00 90.06 115 LYS A C 1
ATOM 983 O O . LYS A 1 115 ? -6.292 5.419 11.001 1.00 90.06 115 LYS A O 1
ATOM 988 N N . SER A 1 116 ? -4.216 6.290 11.016 1.00 89.81 116 SER A N 1
ATOM 989 C CA . SER A 1 116 ? -4.187 6.637 9.591 1.00 89.81 116 SER A CA 1
ATOM 990 C C . SER A 1 116 ? -4.387 5.410 8.696 1.00 89.81 116 SER A C 1
ATOM 992 O O . SER A 1 116 ? -5.107 5.480 7.703 1.00 89.81 116 SER A O 1
ATOM 994 N N . LYS A 1 117 ? -3.786 4.267 9.042 1.00 92.56 117 LYS A N 1
ATOM 995 C CA . LYS A 1 117 ? -3.937 3.016 8.285 1.00 92.56 117 LYS A CA 1
ATOM 996 C C . LYS A 1 117 ? -5.357 2.466 8.355 1.00 92.56 117 LYS A C 1
ATOM 998 O O . LYS A 1 117 ? -5.906 2.125 7.312 1.00 92.56 117 LYS A O 1
ATOM 1003 N N . ILE A 1 118 ? -5.960 2.451 9.544 1.00 91.00 118 ILE A N 1
ATOM 1004 C CA . ILE A 1 118 ? -7.363 2.054 9.735 1.00 91.00 118 ILE A CA 1
ATOM 1005 C C . ILE A 1 118 ? -8.296 2.980 8.942 1.00 91.00 118 ILE A C 1
ATOM 1007 O O . ILE A 1 118 ? -9.238 2.512 8.309 1.00 91.00 118 ILE A O 1
ATOM 1011 N N . GLU A 1 119 ? -8.022 4.284 8.934 1.00 89.62 119 GLU A N 1
ATOM 1012 C CA . GLU A 1 119 ? -8.808 5.264 8.183 1.00 89.62 119 GLU A CA 1
ATOM 1013 C C . GLU A 1 119 ? -8.740 5.041 6.664 1.00 89.62 119 GLU A C 1
ATOM 1015 O O . GLU A 1 119 ? -9.772 5.107 6.000 1.00 89.62 119 GLU A O 1
ATOM 1020 N N . ILE A 1 120 ? -7.563 4.702 6.120 1.00 89.88 120 ILE A N 1
ATOM 1021 C CA . ILE A 1 120 ? -7.384 4.382 4.691 1.00 89.88 120 ILE A CA 1
ATOM 1022 C C . ILE A 1 120 ? -8.259 3.195 4.269 1.00 89.88 120 ILE A C 1
ATOM 1024 O O . ILE A 1 120 ? -8.913 3.245 3.224 1.00 89.88 120 ILE A O 1
ATOM 1028 N N . ILE A 1 121 ? -8.282 2.127 5.071 1.00 92.25 121 ILE A N 1
ATOM 1029 C CA . ILE A 1 121 ? -9.049 0.915 4.742 1.00 92.25 121 ILE A CA 1
ATOM 1030 C C . ILE A 1 121 ? -10.532 1.024 5.088 1.00 92.25 121 ILE A C 1
ATOM 1032 O O . ILE A 1 121 ? -11.330 0.219 4.608 1.00 92.25 121 ILE A O 1
ATOM 1036 N N . ALA A 1 122 ? -10.930 2.004 5.899 1.00 90.00 122 ALA A N 1
ATOM 1037 C CA . ALA A 1 122 ? -12.320 2.187 6.277 1.00 90.00 122 ALA A CA 1
ATOM 1038 C C . ALA A 1 122 ? -13.165 2.689 5.098 1.00 90.00 122 ALA A C 1
ATOM 1040 O O . ALA A 1 122 ? -12.851 3.660 4.404 1.00 90.00 122 ALA A O 1
ATOM 1041 N N . ASN A 1 123 ? -14.304 2.039 4.876 1.00 86.50 123 ASN A N 1
ATOM 1042 C CA . ASN A 1 123 ? -15.320 2.537 3.964 1.00 86.50 123 ASN A CA 1
ATOM 1043 C C . ASN A 1 123 ? -16.062 3.728 4.584 1.00 86.50 123 ASN A C 1
ATOM 1045 O O . ASN A 1 123 ? -16.440 3.717 5.755 1.00 86.50 123 ASN A O 1
ATOM 1049 N N . ARG A 1 124 ? -16.285 4.772 3.770 1.00 79.50 124 ARG A N 1
ATOM 1050 C CA . ARG A 1 124 ? -16.945 6.016 4.206 1.00 79.50 124 ARG A CA 1
ATOM 1051 C C . ARG A 1 124 ? -18.384 5.780 4.658 1.00 79.50 124 ARG A C 1
ATOM 1053 O O . ARG A 1 124 ? -18.846 6.427 5.590 1.00 79.50 124 ARG A O 1
ATOM 1060 N N . ARG A 1 125 ? -19.094 4.872 3.983 1.00 80.06 125 ARG A N 1
ATOM 1061 C CA . ARG A 1 125 ? -20.482 4.530 4.300 1.00 80.06 125 ARG A CA 1
ATOM 1062 C C . ARG A 1 125 ? -20.510 3.291 5.199 1.00 80.06 125 ARG A C 1
ATOM 1064 O O . ARG A 1 125 ? -19.974 2.261 4.790 1.00 80.06 125 ARG A O 1
ATOM 1071 N N . PRO A 1 126 ? -21.106 3.369 6.401 1.00 81.19 126 PRO A N 1
ATOM 1072 C CA . PRO A 1 126 ? -21.278 2.198 7.246 1.00 81.19 126 PRO A CA 1
ATOM 1073 C C . PRO A 1 126 ? -22.302 1.240 6.627 1.00 81.19 126 PRO A C 1
ATOM 1075 O O . PRO A 1 126 ? -23.301 1.657 6.040 1.00 81.19 126 PRO A O 1
ATOM 1078 N N . LEU A 1 127 ? -22.060 -0.055 6.791 1.00 82.75 127 LEU A N 1
ATOM 1079 C CA . LEU A 1 127 ? -22.987 -1.112 6.426 1.00 82.75 127 LEU A CA 1
ATOM 1080 C C . LEU A 1 127 ? -24.063 -1.221 7.509 1.00 82.75 127 LEU A C 1
ATOM 1082 O O . LEU A 1 127 ? -23.760 -1.519 8.668 1.00 82.75 127 LEU A O 1
ATOM 1086 N N . SER A 1 128 ? -25.319 -0.998 7.129 1.00 82.19 128 SER A N 1
ATOM 1087 C CA . SER A 1 128 ? -26.463 -1.258 8.005 1.00 82.19 128 SER A CA 1
ATOM 1088 C C . SER A 1 128 ? -26.663 -2.762 8.167 1.00 82.19 128 SER A C 1
ATOM 1090 O O . SER A 1 128 ? -26.586 -3.512 7.196 1.00 82.19 128 SER A O 1
ATOM 1092 N N . LEU A 1 129 ? -26.903 -3.212 9.398 1.00 79.06 129 LEU A N 1
ATOM 1093 C CA . LEU A 1 129 ? -27.164 -4.615 9.692 1.00 79.06 129 LEU A CA 1
ATOM 1094 C C . LEU A 1 129 ? -28.668 -4.895 9.625 1.00 79.06 129 LEU A C 1
ATOM 1096 O O . LEU A 1 129 ? -29.475 -4.267 10.326 1.00 79.06 129 LEU A O 1
ATOM 1100 N N . ASP A 1 130 ? -29.032 -5.903 8.836 1.00 74.62 130 ASP A N 1
ATOM 1101 C CA . ASP A 1 130 ? -30.394 -6.438 8.800 1.00 74.62 130 ASP A CA 1
ATOM 1102 C C . ASP A 1 130 ? -30.841 -6.899 10.188 1.00 74.62 130 ASP A C 1
ATOM 1104 O O . ASP A 1 130 ? -30.016 -7.221 11.048 1.00 74.62 130 ASP A O 1
ATOM 1108 N N . LYS A 1 131 ? -32.159 -6.996 10.412 1.00 69.81 131 LYS A N 1
ATOM 1109 C CA . LYS A 1 131 ? -32.736 -7.398 11.711 1.00 69.81 131 LYS A CA 1
ATOM 1110 C C . LYS A 1 131 ? -32.085 -8.666 12.295 1.00 69.81 131 LYS A C 1
ATOM 1112 O O . LYS A 1 131 ? -31.810 -8.693 13.488 1.00 69.81 131 LYS A O 1
ATOM 1117 N N . HIS A 1 132 ? -31.758 -9.651 11.454 1.00 66.12 132 HIS A N 1
ATOM 1118 C CA . HIS A 1 132 ? -31.119 -10.922 11.832 1.00 66.12 132 HIS A CA 1
ATOM 1119 C C . HIS A 1 132 ? -29.620 -10.811 12.175 1.00 66.12 132 HIS A C 1
ATOM 1121 O O . HIS A 1 132 ? -29.038 -11.707 12.795 1.00 66.12 132 HIS A O 1
ATOM 1127 N N . ASN A 1 133 ? -28.970 -9.722 11.765 1.00 68.38 133 ASN A N 1
ATOM 1128 C CA . ASN A 1 133 ? -27.538 -9.487 11.937 1.00 68.38 133 ASN A CA 1
ATOM 1129 C C .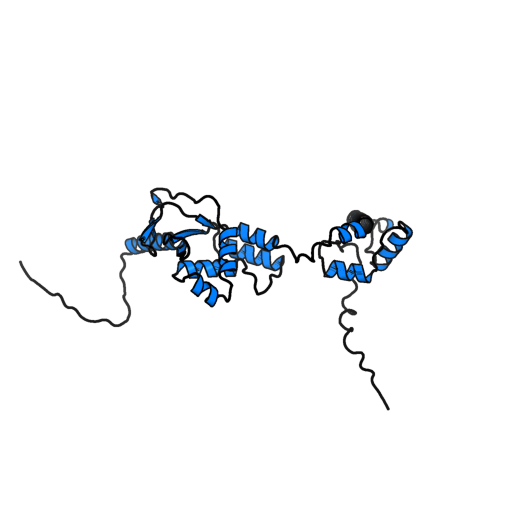 ASN A 1 133 ? -27.215 -8.476 13.038 1.00 68.38 133 ASN A C 1
ATOM 1131 O O . ASN A 1 133 ? -26.062 -8.410 13.457 1.00 68.38 133 ASN A O 1
ATOM 1135 N N . ARG A 1 134 ? -28.214 -7.742 13.541 1.00 78.00 134 ARG A N 1
ATOM 1136 C CA . ARG A 1 134 ? -28.077 -6.898 14.735 1.00 78.00 134 ARG A CA 1
ATOM 1137 C C . ARG A 1 134 ? -27.673 -7.753 15.930 1.00 78.00 134 ARG A C 1
ATOM 1139 O O . ARG A 1 134 ? -28.200 -8.846 16.129 1.00 78.00 134 ARG A O 1
ATOM 1146 N N . TYR A 1 135 ? -26.755 -7.243 16.736 1.00 78.00 135 TYR A N 1
ATOM 1147 C CA . TYR A 1 135 ? -26.244 -7.960 17.900 1.00 78.00 135 TYR A CA 1
ATOM 1148 C C . TYR A 1 135 ? -25.915 -6.993 19.035 1.00 78.00 135 TYR A C 1
ATOM 1150 O O . TYR A 1 135 ? -25.808 -5.785 18.823 1.00 78.00 135 TYR A O 1
ATOM 1158 N N . VAL A 1 136 ? -25.782 -7.519 20.249 1.00 79.25 136 VAL A N 1
ATOM 1159 C CA . VAL A 1 136 ? -25.222 -6.774 21.380 1.00 79.25 136 VAL A CA 1
ATOM 1160 C C . VAL A 1 136 ? -23.733 -7.069 21.410 1.00 79.25 136 VAL A C 1
ATOM 1162 O O . VAL A 1 136 ? -23.337 -8.232 21.459 1.00 79.25 136 VAL A O 1
ATOM 1165 N N . CYS A 1 137 ? -22.909 -6.031 21.308 1.00 77.69 137 CYS A N 1
ATOM 1166 C CA . CYS A 1 137 ? -21.467 -6.203 21.339 1.00 77.69 137 CYS A CA 1
ATOM 1167 C C . CYS A 1 137 ? -21.040 -6.713 22.722 1.00 77.69 137 CYS A C 1
ATOM 1169 O O . CYS A 1 137 ? -21.319 -6.032 23.705 1.00 77.69 137 CYS A O 1
ATOM 1171 N N . PRO A 1 138 ? -20.338 -7.854 22.827 1.00 73.44 138 PRO A N 1
ATOM 1172 C CA . PRO A 1 138 ? -19.953 -8.410 24.125 1.00 73.44 138 PRO A CA 1
ATOM 1173 C C . PRO A 1 138 ? -18.957 -7.520 24.882 1.00 73.44 138 PRO A C 1
ATOM 1175 O O . PRO A 1 138 ? -18.894 -7.574 26.102 1.00 73.44 138 PRO A O 1
ATOM 1178 N N . LYS A 1 139 ? -18.212 -6.665 24.170 1.00 77.38 139 LYS A N 1
ATOM 1179 C CA . LYS A 1 139 ? -17.229 -5.749 24.762 1.00 77.38 139 LYS A CA 1
ATOM 1180 C C . LYS A 1 139 ? -17.836 -4.485 25.350 1.00 77.38 139 LYS A C 1
ATOM 1182 O O . LYS A 1 139 ? -17.510 -4.105 26.464 1.00 77.38 139 LYS A O 1
ATOM 1187 N N . CYS A 1 140 ? -18.657 -3.784 24.571 1.00 79.06 140 CYS A N 1
ATOM 1188 C CA . CYS A 1 140 ? -19.213 -2.499 24.997 1.00 79.06 140 CYS A CA 1
ATOM 1189 C C . CYS A 1 140 ? -20.660 -2.585 25.473 1.00 79.06 140 CYS A C 1
ATOM 1191 O O . CYS A 1 140 ? -21.224 -1.573 25.879 1.00 79.06 140 CYS A O 1
ATOM 1193 N N . LEU A 1 141 ? -21.275 -3.765 25.360 1.00 79.75 141 LEU A N 1
ATOM 1194 C CA . LEU A 1 141 ? -22.666 -4.052 25.714 1.00 79.75 141 LEU A CA 1
ATOM 1195 C C . LEU A 1 141 ? -23.697 -3.197 24.956 1.00 79.75 141 LEU A C 1
ATOM 1197 O O . LEU A 1 141 ? -24.889 -3.233 25.255 1.00 79.75 141 LEU A O 1
ATOM 1201 N N . LYS A 1 142 ? -23.272 -2.456 23.922 1.00 82.25 142 LYS A N 1
ATOM 1202 C CA . LYS A 1 142 ? -24.159 -1.650 23.077 1.00 82.25 142 LYS A CA 1
ATOM 1203 C C . LYS A 1 142 ? -24.751 -2.495 21.955 1.00 82.25 142 LYS A C 1
ATOM 1205 O O . LYS A 1 142 ? -24.093 -3.367 21.382 1.00 82.25 142 LYS A O 1
ATOM 1210 N N . ARG A 1 143 ? -25.999 -2.189 21.598 1.00 81.62 143 ARG A N 1
ATOM 1211 C CA . ARG A 1 143 ? -26.672 -2.778 20.437 1.00 81.62 143 ARG A CA 1
ATOM 1212 C C . ARG A 1 143 ? -26.079 -2.202 19.151 1.00 81.62 143 ARG A C 1
ATOM 1214 O O . ARG A 1 143 ? -26.141 -0.999 18.917 1.00 81.62 143 ARG A O 1
ATOM 1221 N N . VAL A 1 144 ? -25.519 -3.063 18.312 1.00 82.25 144 VAL A N 1
ATOM 1222 C CA . VAL A 1 144 ? -24.882 -2.688 17.048 1.00 82.25 144 VAL A CA 1
ATOM 1223 C C . VAL A 1 144 ? -25.904 -2.799 15.923 1.00 82.25 144 VAL A C 1
ATOM 1225 O O . VAL A 1 144 ? -26.407 -3.883 15.621 1.00 82.25 144 VAL A O 1
ATOM 1228 N N . MET A 1 145 ? -26.226 -1.657 15.316 1.00 82.62 145 MET A N 1
ATOM 1229 C CA . MET A 1 145 ? -27.160 -1.561 14.186 1.00 82.62 145 MET A CA 1
ATOM 1230 C C . MET A 1 145 ? -26.457 -1.356 12.843 1.00 82.62 145 MET A C 1
ATOM 1232 O O . MET A 1 145 ? -27.020 -1.680 11.802 1.00 82.62 145 MET A O 1
ATOM 1236 N N . SER A 1 146 ? -25.228 -0.849 12.861 1.00 82.81 146 SER A N 1
ATOM 1237 C CA . SER A 1 146 ? -24.406 -0.622 11.677 1.00 82.81 146 SER A CA 1
ATOM 1238 C C . SER A 1 146 ? -22.932 -0.780 12.023 1.00 82.81 146 SER A C 1
ATOM 1240 O O . SER A 1 146 ? -22.529 -0.475 13.149 1.00 82.81 146 SER A O 1
ATOM 1242 N N . VAL A 1 147 ? -22.127 -1.195 11.052 1.00 85.94 147 VAL A N 1
ATOM 1243 C CA . VAL A 1 147 ? -20.676 -1.373 11.202 1.00 85.94 147 VAL A CA 1
ATOM 1244 C C . VAL A 1 147 ? -19.936 -0.674 10.072 1.00 85.94 147 VAL A C 1
ATOM 1246 O O . VAL A 1 147 ? -20.416 -0.634 8.940 1.00 85.94 147 VAL A O 1
ATOM 1249 N N . LYS A 1 148 ? -18.750 -0.135 10.345 1.00 88.50 148 LYS A N 1
ATOM 1250 C CA . LYS A 1 148 ? -17.848 0.304 9.274 1.00 88.50 148 LYS A CA 1
ATOM 1251 C C . LYS A 1 148 ? -17.187 -0.924 8.663 1.00 88.50 148 LYS A C 1
ATOM 1253 O O . LYS A 1 148 ? -16.743 -1.803 9.397 1.00 88.50 148 LYS A O 1
ATOM 1258 N N . THR A 1 149 ? -17.109 -1.007 7.343 1.00 89.38 149 THR A N 1
ATOM 1259 C CA . THR A 1 149 ? -16.360 -2.095 6.713 1.00 89.38 149 THR A CA 1
ATOM 1260 C C . THR A 1 149 ? -14.923 -1.666 6.438 1.00 89.38 149 THR A C 1
ATOM 1262 O O . THR A 1 149 ? -14.660 -0.501 6.131 1.00 89.38 149 THR A O 1
ATOM 1265 N N . LEU A 1 150 ? -13.995 -2.594 6.650 1.00 91.19 150 LEU A N 1
ATOM 1266 C CA . LEU A 1 150 ? -12.566 -2.442 6.426 1.00 91.19 150 LEU A CA 1
ATOM 1267 C C . LEU A 1 150 ? -12.197 -3.284 5.209 1.00 91.19 150 LEU A C 1
ATOM 1269 O O . LEU A 1 150 ? -12.490 -4.480 5.188 1.00 91.19 150 LEU A O 1
ATOM 1273 N N . ASN A 1 151 ? -11.571 -2.646 4.229 1.00 91.94 151 ASN A N 1
ATOM 1274 C CA . ASN A 1 151 ? -11.190 -3.251 2.962 1.00 91.94 151 ASN A CA 1
ATOM 1275 C C . ASN A 1 151 ? -9.663 -3.210 2.823 1.00 91.94 151 ASN A C 1
ATOM 1277 O O . ASN A 1 151 ? -9.069 -2.140 2.646 1.00 91.94 151 ASN A O 1
ATOM 1281 N N . PHE A 1 152 ? -9.025 -4.369 2.946 1.00 92.00 152 PHE A N 1
ATOM 1282 C CA . PHE A 1 152 ? -7.573 -4.502 2.855 1.00 92.00 152 PHE A CA 1
ATOM 1283 C C . PHE A 1 152 ? -7.038 -4.270 1.442 1.00 92.00 152 PHE A C 1
ATOM 1285 O O . PHE A 1 152 ? -5.892 -3.830 1.320 1.00 92.00 152 PHE A O 1
ATOM 1292 N N . ALA A 1 153 ? -7.843 -4.466 0.393 1.00 90.25 153 ALA A N 1
ATOM 1293 C CA . ALA A 1 153 ? -7.417 -4.119 -0.964 1.00 90.25 153 ALA A CA 1
ATOM 1294 C C . ALA A 1 153 ? -7.085 -2.619 -1.083 1.00 90.25 153 ALA A C 1
ATOM 1296 O O . ALA A 1 153 ? -6.118 -2.248 -1.742 1.00 90.25 153 ALA A O 1
ATOM 1297 N N . LYS A 1 154 ? -7.782 -1.738 -0.351 1.00 92.31 154 LYS A N 1
ATOM 1298 C CA . LYS A 1 154 ? -7.407 -0.313 -0.281 1.00 92.31 154 LYS A CA 1
ATOM 1299 C C . LYS A 1 154 ? -6.023 -0.083 0.310 1.00 92.31 154 LYS A C 1
ATOM 1301 O O . LYS A 1 154 ? -5.309 0.799 -0.159 1.00 92.31 154 LYS A O 1
ATOM 1306 N N . LEU A 1 155 ? -5.644 -0.835 1.347 1.00 91.75 155 LEU A N 1
ATOM 1307 C CA . LEU A 1 155 ? -4.294 -0.728 1.897 1.00 91.75 155 LEU A CA 1
ATOM 1308 C C . LEU A 1 155 ? -3.269 -1.287 0.927 1.00 91.75 155 LEU A C 1
ATOM 1310 O O . LEU A 1 155 ? -2.220 -0.675 0.783 1.00 91.75 155 LEU A O 1
ATOM 1314 N N . TYR A 1 156 ? -3.562 -2.412 0.280 1.00 89.25 156 TYR A N 1
ATOM 1315 C CA . TYR A 1 156 ? -2.706 -2.982 -0.754 1.00 89.25 156 TYR A CA 1
ATOM 1316 C C . TYR A 1 156 ? -2.397 -1.947 -1.841 1.00 89.25 156 TYR A C 1
ATOM 1318 O O . TYR A 1 156 ? -1.233 -1.598 -2.037 1.00 89.25 156 TYR A O 1
ATOM 1326 N N . GLU A 1 157 ? -3.431 -1.360 -2.448 1.00 87.50 157 GLU A N 1
ATOM 1327 C CA . GLU A 1 157 ? -3.289 -0.301 -3.454 1.00 87.50 157 GLU A CA 1
ATOM 1328 C C . GLU A 1 157 ? -2.564 0.926 -2.894 1.00 87.50 157 GLU A C 1
ATOM 1330 O O . GLU A 1 157 ? -1.691 1.498 -3.542 1.00 87.50 157 GLU A O 1
ATOM 1335 N N . HIS A 1 158 ? -2.854 1.312 -1.649 1.00 86.62 158 HIS A N 1
ATOM 1336 C CA . HIS A 1 158 ? -2.155 2.408 -0.980 1.00 86.62 158 HIS A CA 1
ATOM 1337 C C . HIS A 1 158 ? -0.677 2.087 -0.711 1.00 86.62 158 HIS A C 1
ATOM 1339 O O . HIS A 1 158 ? 0.153 2.987 -0.763 1.00 86.62 158 HIS A O 1
ATOM 1345 N N . LEU A 1 159 ? -0.308 0.835 -0.427 1.00 85.56 159 LEU A N 1
ATOM 1346 C CA . LEU A 1 159 ? 1.071 0.377 -0.211 1.00 85.56 159 LEU A CA 1
ATOM 1347 C C . LEU A 1 159 ? 1.832 0.199 -1.521 1.00 85.56 159 LEU A C 1
ATOM 1349 O O . LEU A 1 159 ? 3.021 0.510 -1.560 1.00 85.56 159 LEU A O 1
ATOM 1353 N N . LEU A 1 160 ? 1.171 -0.205 -2.602 1.00 80.81 160 LEU A N 1
ATOM 1354 C CA . LEU A 1 160 ? 1.730 -0.126 -3.951 1.00 80.81 160 LEU A CA 1
ATOM 1355 C C . LEU A 1 160 ? 1.934 1.336 -4.364 1.00 80.81 160 LEU A C 1
ATOM 1357 O O . LEU A 1 160 ? 3.015 1.717 -4.814 1.00 80.81 160 LEU A O 1
ATOM 1361 N N . GLY A 1 161 ? 0.930 2.169 -4.101 1.00 67.88 161 GLY A N 1
ATOM 1362 C CA . GLY A 1 161 ? 0.888 3.591 -4.413 1.00 67.88 161 GLY A CA 1
ATOM 1363 C C . GLY A 1 161 ? 1.641 4.497 -3.440 1.00 67.88 161 GLY A C 1
ATOM 1364 O O . GLY A 1 161 ? 1.784 5.678 -3.748 1.00 67.88 161 GLY A O 1
ATOM 1365 N N . TYR A 1 162 ? 2.144 3.984 -2.301 1.00 64.69 162 TYR A N 1
ATOM 1366 C CA . TYR A 1 162 ? 2.971 4.712 -1.328 1.00 64.69 162 TYR A CA 1
ATOM 1367 C C . TYR A 1 162 ? 4.173 5.206 -2.111 1.00 64.69 162 TYR A C 1
ATOM 1369 O O . TYR A 1 162 ? 5.117 4.459 -2.334 1.00 64.69 162 TYR A O 1
ATOM 1377 N N . SER A 1 163 ? 4.114 6.408 -2.660 1.00 50.44 163 SER A N 1
ATOM 1378 C CA . SER A 1 163 ? 5.037 6.787 -3.715 1.00 50.44 163 SER A CA 1
ATOM 1379 C C . SER A 1 163 ? 6.453 6.597 -3.200 1.00 50.44 163 SER A C 1
ATOM 1381 O O . SER A 1 163 ? 6.795 7.075 -2.111 1.00 50.44 163 SER A O 1
ATOM 1383 N N . PHE A 1 164 ? 7.269 5.866 -3.949 1.00 49.53 164 PHE A N 1
ATOM 1384 C CA . PHE A 1 164 ? 8.708 6.010 -3.885 1.00 49.53 164 PHE A CA 1
ATOM 1385 C C . PHE A 1 164 ? 9.082 7.473 -3.562 1.00 49.53 164 PHE A C 1
ATOM 1387 O O . PHE A 1 164 ? 8.390 8.378 -4.022 1.00 49.53 164 PHE A O 1
ATOM 1394 N N . SER A 1 165 ? 10.114 7.695 -2.732 1.00 43.94 165 SER A N 1
ATOM 1395 C CA . SER A 1 165 ? 10.450 8.993 -2.103 1.00 43.94 165 SER A CA 1
ATOM 1396 C C . SER A 1 165 ? 10.151 10.216 -2.985 1.00 43.94 165 SER A C 1
ATOM 1398 O O . SER A 1 165 ? 10.311 10.114 -4.189 1.00 43.94 165 SER A O 1
ATOM 1400 N N . ARG A 1 166 ? 9.884 11.413 -2.446 1.00 40.31 166 ARG A N 1
ATOM 1401 C CA . ARG A 1 166 ? 9.831 12.657 -3.261 1.00 40.31 166 ARG A CA 1
ATOM 1402 C C . ARG A 1 166 ? 11.013 12.838 -4.244 1.00 40.31 166 ARG A C 1
ATOM 1404 O O . ARG A 1 166 ? 10.872 13.554 -5.220 1.00 40.31 166 ARG A O 1
ATOM 1411 N N . LEU A 1 167 ? 12.143 12.158 -4.015 1.00 42.97 167 LEU A N 1
ATOM 1412 C CA . LEU A 1 167 ? 13.319 12.083 -4.892 1.00 42.97 167 LEU A CA 1
ATOM 1413 C C . LEU A 1 167 ? 13.236 11.029 -6.018 1.00 42.97 167 LEU A C 1
ATOM 1415 O O . LEU A 1 167 ? 14.150 10.962 -6.826 1.00 42.97 167 LEU A O 1
ATOM 1419 N N . PHE A 1 168 ? 12.221 10.166 -6.038 1.00 39.06 168 PHE A N 1
ATOM 1420 C CA . PHE A 1 168 ? 11.998 9.090 -7.011 1.00 39.06 168 PHE A CA 1
ATOM 1421 C C . PHE A 1 168 ? 11.322 9.587 -8.274 1.00 39.06 168 PHE A C 1
ATOM 1423 O O . PHE A 1 168 ? 11.669 9.164 -9.374 1.00 39.06 168 PHE A O 1
ATOM 1430 N N . PHE A 1 169 ? 10.396 10.530 -8.122 1.00 43.78 169 PHE A N 1
ATOM 1431 C CA . PHE A 1 169 ? 10.014 11.358 -9.242 1.00 43.78 169 PHE A CA 1
ATOM 1432 C C . PHE A 1 169 ? 11.200 12.262 -9.533 1.00 43.78 169 PHE A C 1
ATOM 1434 O O . PHE A 1 169 ? 11.549 13.155 -8.765 1.00 43.78 169 PHE A O 1
ATOM 1441 N N . VAL A 1 170 ? 11.855 11.976 -10.648 1.00 54.09 170 VAL A N 1
ATOM 1442 C CA . VAL A 1 170 ? 12.712 12.929 -11.333 1.00 54.09 170 VAL A CA 1
ATOM 1443 C C . VAL A 1 170 ? 11.962 14.270 -11.347 1.00 54.09 170 VAL A C 1
ATOM 1445 O O . VAL A 1 170 ? 10.811 14.289 -11.784 1.00 54.09 170 VAL A O 1
ATOM 1448 N N . SER A 1 171 ? 12.534 15.342 -10.777 1.00 61.16 171 SER A N 1
ATOM 1449 C CA . SER A 1 171 ? 11.854 16.648 -10.711 1.00 61.16 171 SER A CA 1
ATOM 1450 C C . SER A 1 171 ? 11.379 17.044 -12.106 1.00 61.16 171 SER A C 1
ATOM 1452 O O . SER A 1 171 ? 12.004 16.636 -13.085 1.00 61.16 171 SER A O 1
ATOM 1454 N N . ASP A 1 172 ? 10.306 17.825 -12.239 1.00 66.12 172 ASP A N 1
ATOM 1455 C CA . ASP A 1 172 ? 9.829 18.206 -13.578 1.00 66.12 172 ASP A CA 1
ATOM 1456 C C . ASP A 1 172 ? 10.930 18.909 -14.389 1.00 66.12 172 ASP A C 1
ATOM 1458 O O . ASP A 1 172 ? 11.073 18.652 -15.579 1.00 66.12 172 ASP A O 1
ATOM 1462 N N . ALA A 1 173 ? 11.836 19.622 -13.713 1.00 73.88 173 ALA A N 1
ATOM 1463 C CA . ALA A 1 173 ? 13.070 20.139 -14.299 1.00 73.88 173 ALA A CA 1
ATOM 1464 C C . ALA A 1 173 ? 13.993 19.045 -14.871 1.00 73.88 173 ALA A C 1
ATOM 1466 O O . ALA A 1 173 ? 14.517 19.189 -15.972 1.00 73.88 173 ALA A O 1
ATOM 1467 N N . ILE A 1 174 ? 14.208 17.932 -14.159 1.00 73.31 174 ILE A N 1
ATOM 1468 C CA . ILE A 1 174 ? 15.005 16.821 -14.692 1.00 73.31 174 ILE A CA 1
ATOM 1469 C C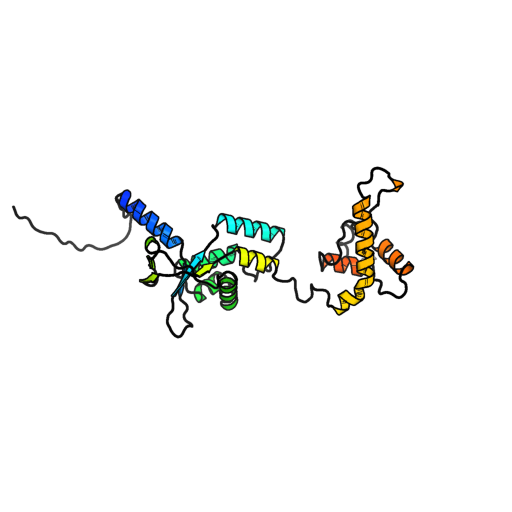 . ILE A 1 174 ? 14.204 16.044 -15.759 1.00 73.31 174 ILE A C 1
ATOM 1471 O O . ILE A 1 174 ? 14.807 15.580 -16.722 1.00 73.31 174 ILE A O 1
ATOM 1475 N N . LYS A 1 175 ? 12.871 15.919 -15.663 1.00 75.94 175 LYS A N 1
ATOM 1476 C CA . LYS A 1 175 ? 12.057 15.272 -16.711 1.00 75.94 175 LYS A CA 1
ATOM 1477 C C . LYS A 1 175 ? 12.123 16.050 -18.019 1.00 75.94 175 LYS A C 1
ATOM 1479 O O . LYS A 1 175 ? 12.339 15.425 -19.053 1.00 75.94 175 LYS A O 1
ATOM 1484 N N . GLU A 1 176 ? 11.982 17.373 -17.959 1.00 82.69 176 GLU A N 1
ATOM 1485 C CA . GLU A 1 176 ? 12.118 18.255 -19.120 1.00 82.69 176 GLU A CA 1
ATOM 1486 C C . GLU A 1 176 ? 13.553 18.231 -19.653 1.00 82.69 176 GLU A C 1
ATOM 1488 O O . GLU A 1 176 ? 13.753 17.968 -20.835 1.00 82.69 176 GLU A O 1
ATOM 1493 N N . LYS A 1 177 ? 14.567 18.321 -18.780 1.00 86.38 177 LYS A N 1
ATOM 1494 C CA . LYS A 1 177 ? 15.977 18.176 -19.180 1.00 86.38 177 LYS A CA 1
ATOM 1495 C C . LYS A 1 177 ? 16.270 16.850 -19.893 1.00 86.38 177 LYS A C 1
ATOM 1497 O O . LYS A 1 177 ? 17.107 16.803 -20.781 1.00 86.38 177 LYS A O 1
ATOM 1502 N N . TRP A 1 178 ? 15.619 15.756 -19.500 1.00 90.00 178 TRP A N 1
ATOM 1503 C CA . TRP A 1 178 ? 15.825 14.424 -20.086 1.00 90.00 178 TRP A CA 1
ATOM 1504 C C . TRP A 1 178 ? 14.855 14.092 -21.222 1.00 90.00 178 TRP A C 1
ATOM 1506 O O . TRP A 1 178 ? 14.900 12.977 -21.742 1.00 90.00 178 TRP A O 1
ATOM 1516 N N . LYS A 1 179 ? 13.955 15.002 -21.598 1.00 90.25 179 LYS A N 1
ATOM 1517 C CA . LYS A 1 179 ? 12.827 14.721 -22.494 1.00 90.25 179 LYS A CA 1
ATOM 1518 C C . LYS A 1 179 ? 13.269 14.235 -23.869 1.00 90.25 179 LYS A C 1
ATOM 1520 O O . LYS A 1 179 ? 12.802 13.183 -24.310 1.00 90.25 179 LYS A O 1
ATOM 1525 N N . ALA A 1 180 ? 14.208 14.943 -24.495 1.00 92.00 180 ALA A N 1
ATOM 1526 C CA . ALA A 1 180 ? 14.768 14.568 -25.791 1.00 92.00 180 ALA A CA 1
ATOM 1527 C C . ALA A 1 180 ? 15.447 13.190 -25.729 1.00 92.00 180 ALA A C 1
ATOM 1529 O O . ALA A 1 180 ? 15.113 12.289 -26.503 1.00 92.00 180 ALA A O 1
ATOM 1530 N N . TYR A 1 181 ? 16.304 12.973 -24.724 1.00 93.19 181 TYR A N 1
ATOM 1531 C CA . TYR A 1 181 ? 16.985 11.691 -24.538 1.00 93.19 181 TYR A CA 1
ATOM 1532 C C . TYR A 1 181 ? 16.016 10.537 -24.254 1.00 93.19 181 TYR A C 1
ATOM 1534 O O . TYR A 1 181 ? 16.184 9.442 -24.784 1.00 93.19 181 TYR A O 1
ATOM 1542 N N . ARG A 1 182 ? 14.968 10.762 -23.450 1.00 90.81 182 ARG A N 1
ATOM 1543 C CA . ARG A 1 182 ? 13.932 9.753 -23.177 1.00 90.81 182 ARG A CA 1
ATOM 1544 C C . ARG A 1 182 ? 13.186 9.371 -24.445 1.00 90.81 182 ARG A C 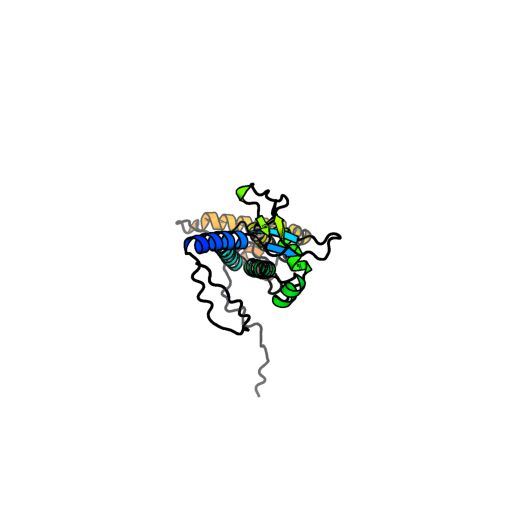1
ATOM 1546 O O . ARG A 1 182 ? 12.965 8.184 -24.666 1.00 90.81 182 ARG A O 1
ATOM 1553 N N . LYS A 1 183 ? 12.810 10.346 -25.275 1.00 92.50 183 LYS A N 1
ATOM 1554 C CA . LYS A 1 183 ? 12.129 10.078 -26.547 1.00 92.50 183 LYS A CA 1
ATOM 1555 C C . LYS A 1 183 ? 12.985 9.176 -27.444 1.00 92.50 183 LYS A C 1
ATOM 1557 O O . LYS A 1 183 ? 12.476 8.172 -27.935 1.00 92.50 183 LYS A O 1
ATOM 1562 N N . TYR A 1 184 ? 14.279 9.477 -27.558 1.00 94.62 184 TYR A N 1
ATOM 1563 C CA . TYR A 1 184 ? 15.253 8.643 -28.270 1.00 94.62 184 TYR A CA 1
ATOM 1564 C C . TYR A 1 184 ? 15.412 7.241 -27.649 1.00 94.62 184 TYR A C 1
ATOM 1566 O O . TYR A 1 184 ? 15.398 6.225 -28.341 1.00 94.62 184 TYR A O 1
ATOM 1574 N N . TRP A 1 185 ? 15.511 7.155 -26.325 1.00 92.69 185 TRP A N 1
ATOM 1575 C CA . TRP A 1 185 ? 15.649 5.881 -25.620 1.00 92.69 185 TRP A CA 1
ATOM 1576 C C . TRP A 1 185 ? 14.458 4.946 -25.866 1.00 92.69 185 TRP A C 1
ATOM 1578 O O . TRP A 1 185 ? 14.635 3.760 -26.142 1.00 92.69 185 TRP A O 1
ATOM 1588 N N . TYR A 1 186 ? 13.233 5.477 -25.809 1.00 90.81 186 TYR A N 1
ATOM 1589 C CA . TYR A 1 186 ? 12.030 4.690 -26.080 1.00 90.81 186 TYR A CA 1
ATOM 1590 C C . TYR A 1 186 ? 11.868 4.348 -27.566 1.00 90.81 186 TYR A C 1
ATOM 1592 O O . TYR A 1 186 ? 11.342 3.278 -27.870 1.00 90.81 186 TYR A O 1
ATOM 1600 N N . SER A 1 187 ? 12.348 5.178 -28.502 1.00 92.38 187 SER A N 1
ATOM 1601 C CA . SER A 1 187 ? 12.380 4.776 -29.915 1.00 92.38 187 SER A CA 1
ATOM 1602 C C . SER A 1 187 ? 13.327 3.599 -30.147 1.00 92.38 187 SER A C 1
ATOM 1604 O O . SER A 1 187 ? 12.935 2.640 -30.808 1.00 92.38 187 SER A O 1
ATOM 1606 N N . GLU A 1 188 ? 14.516 3.611 -29.538 1.00 92.81 188 GLU A N 1
ATOM 1607 C CA . GLU A 1 188 ? 15.472 2.497 -29.619 1.00 92.81 188 GLU A CA 1
ATOM 1608 C C . GLU A 1 188 ? 14.912 1.214 -28.989 1.00 92.81 188 GLU A C 1
ATOM 1610 O O . GLU A 1 188 ? 14.979 0.139 -29.591 1.00 92.81 188 GLU A O 1
ATOM 1615 N N . LEU A 1 189 ? 14.285 1.322 -27.813 1.00 88.56 189 LEU A N 1
ATOM 1616 C CA . LEU A 1 189 ? 13.611 0.200 -27.160 1.00 88.56 189 LEU A CA 1
ATOM 1617 C C . LEU A 1 189 ? 12.491 -0.388 -28.026 1.00 88.56 189 LEU A C 1
ATOM 1619 O O . LEU A 1 189 ? 12.379 -1.608 -28.140 1.00 88.56 189 LEU A O 1
ATOM 1623 N N . ASN A 1 190 ? 11.669 0.461 -28.644 1.00 90.88 190 ASN A N 1
ATOM 1624 C CA . ASN A 1 190 ? 10.579 0.018 -29.510 1.00 90.88 190 ASN A CA 1
ATOM 1625 C C . ASN A 1 190 ? 11.108 -0.699 -30.756 1.00 90.88 190 ASN A C 1
ATOM 1627 O O . ASN A 1 190 ? 10.570 -1.742 -31.131 1.00 90.88 190 ASN A O 1
ATOM 1631 N N . THR A 1 191 ? 12.176 -0.184 -31.368 1.00 91.12 191 THR A N 1
ATOM 1632 C CA . THR A 1 191 ? 12.858 -0.843 -32.490 1.00 91.12 191 THR A CA 1
ATOM 1633 C C . THR A 1 191 ? 13.402 -2.206 -32.070 1.00 91.12 191 THR A C 1
ATOM 1635 O O . THR A 1 191 ? 13.126 -3.208 -32.734 1.00 91.12 191 THR A O 1
ATOM 1638 N N . TYR A 1 192 ? 14.077 -2.279 -30.920 1.00 90.50 192 TYR A N 1
ATOM 1639 C CA . TYR A 1 192 ? 14.561 -3.541 -30.365 1.00 90.50 192 TYR A CA 1
ATOM 1640 C C . TYR A 1 192 ? 13.424 -4.535 -30.113 1.00 90.50 192 TYR A C 1
ATOM 1642 O O . TYR A 1 192 ? 13.482 -5.670 -30.578 1.00 90.50 192 TYR A O 1
ATOM 1650 N N . ASN A 1 193 ? 12.350 -4.123 -29.442 1.00 87.88 193 ASN A N 1
ATOM 1651 C CA . ASN A 1 193 ? 11.231 -5.009 -29.123 1.00 87.88 193 ASN A CA 1
ATOM 1652 C C . ASN A 1 193 ? 10.520 -5.547 -30.373 1.00 87.88 193 ASN A C 1
ATOM 1654 O O . ASN A 1 193 ? 10.142 -6.719 -30.388 1.00 87.88 193 ASN A O 1
ATOM 1658 N N . LYS A 1 194 ? 10.395 -4.736 -31.431 1.00 90.50 194 LYS A N 1
ATOM 1659 C CA . LYS A 1 194 ? 9.825 -5.167 -32.720 1.00 90.50 194 LYS A CA 1
ATOM 1660 C C . LYS A 1 194 ? 10.697 -6.199 -33.439 1.00 90.50 194 LYS A C 1
ATOM 1662 O O . LYS A 1 194 ? 10.172 -7.094 -34.097 1.00 90.50 194 LYS A O 1
ATOM 1667 N N . ASN A 1 195 ? 12.017 -6.082 -33.317 1.00 89.81 195 ASN A N 1
ATOM 1668 C CA . ASN A 1 195 ? 12.960 -6.805 -34.170 1.00 89.81 195 ASN A CA 1
ATOM 1669 C C . ASN A 1 195 ? 13.770 -7.902 -33.448 1.00 89.81 195 ASN A C 1
ATOM 1671 O O . ASN A 1 195 ? 14.380 -8.734 -34.116 1.00 89.81 195 ASN A O 1
ATOM 1675 N N . ARG A 1 196 ? 13.752 -7.979 -32.109 1.00 85.50 196 ARG A N 1
ATOM 1676 C CA . ARG A 1 196 ? 14.567 -8.928 -31.312 1.00 85.50 196 ARG A CA 1
ATOM 1677 C C . ARG A 1 196 ? 14.319 -10.409 -31.626 1.00 85.50 196 ARG A C 1
ATOM 1679 O O . ARG A 1 196 ? 15.221 -11.230 -31.475 1.00 85.50 196 ARG A O 1
ATOM 1686 N N . ASN A 1 197 ? 13.108 -10.744 -32.076 1.00 87.88 197 ASN A N 1
ATOM 1687 C CA . ASN A 1 197 ? 12.673 -12.117 -32.362 1.00 87.88 197 ASN A CA 1
ATOM 1688 C C . ASN A 1 197 ? 12.678 -12.456 -33.862 1.00 87.88 197 ASN A C 1
ATOM 1690 O O . ASN A 1 197 ? 12.202 -13.525 -34.250 1.00 87.88 197 ASN A O 1
ATOM 1694 N N . LYS A 1 198 ? 13.180 -11.564 -34.727 1.00 87.69 198 LYS A N 1
ATOM 1695 C CA . LYS A 1 198 ? 13.230 -11.839 -36.165 1.00 87.69 198 LYS A CA 1
ATOM 1696 C C . LYS A 1 198 ? 14.217 -12.966 -36.474 1.00 87.69 198 LYS A C 1
ATOM 1698 O O . LYS A 1 198 ? 15.320 -13.010 -35.934 1.00 87.69 198 LYS A O 1
ATOM 1703 N N . LYS A 1 199 ? 13.803 -13.870 -37.371 1.00 82.69 199 LYS A N 1
ATOM 1704 C CA . LYS A 1 199 ? 14.618 -15.002 -37.844 1.00 82.69 199 LYS A CA 1
ATOM 1705 C C . LYS A 1 199 ? 15.740 -14.557 -38.788 1.00 82.69 199 LYS A C 1
ATOM 1707 O O . LYS A 1 199 ? 16.811 -15.147 -38.773 1.00 82.69 199 LYS A O 1
ATOM 1712 N N . ASN A 1 200 ? 15.504 -13.509 -39.583 1.00 86.62 200 ASN A N 1
ATOM 1713 C CA . ASN A 1 200 ? 16.527 -12.927 -40.448 1.00 86.62 200 ASN A CA 1
ATOM 1714 C C . ASN A 1 200 ? 17.543 -12.150 -39.596 1.00 86.62 200 ASN A C 1
ATOM 1716 O O . ASN A 1 200 ? 17.184 -11.147 -38.981 1.00 86.62 200 ASN A O 1
ATOM 1720 N N . LEU A 1 201 ? 18.800 -12.605 -39.597 1.00 78.06 201 LEU A N 1
ATOM 1721 C CA . LEU A 1 201 ? 19.896 -12.022 -38.819 1.00 78.06 201 LEU A CA 1
ATOM 1722 C C . LEU A 1 201 ? 20.157 -10.550 -39.157 1.00 78.06 201 LEU A C 1
ATOM 1724 O O . LEU A 1 201 ? 20.475 -9.781 -38.259 1.00 78.06 201 LEU A O 1
ATOM 1728 N N . VAL A 1 202 ? 19.954 -10.142 -40.412 1.00 80.38 202 VAL A N 1
ATOM 1729 C CA . VAL A 1 202 ? 20.142 -8.748 -40.855 1.00 80.38 202 VAL A CA 1
ATOM 1730 C C . VAL A 1 202 ? 19.071 -7.826 -40.272 1.00 80.38 202 VAL A C 1
ATOM 1732 O O . VAL A 1 202 ? 19.319 -6.655 -40.014 1.00 80.38 202 VAL A O 1
ATOM 1735 N N . GLN A 1 203 ? 17.867 -8.352 -40.041 1.00 78.94 203 GLN A N 1
ATOM 1736 C CA . GLN A 1 203 ? 16.753 -7.588 -39.477 1.00 78.94 203 GLN A CA 1
ATOM 1737 C C . GLN A 1 203 ? 16.619 -7.755 -37.960 1.00 78.94 203 GLN A C 1
ATOM 1739 O O . GLN A 1 203 ? 15.712 -7.171 -37.365 1.00 78.94 203 GLN A O 1
ATOM 1744 N N . LYS A 1 204 ? 17.449 -8.600 -37.342 1.00 85.44 204 LYS A N 1
ATOM 1745 C CA . LYS A 1 204 ? 17.385 -8.901 -35.917 1.00 85.44 204 LYS A CA 1
ATOM 1746 C C . LYS A 1 204 ? 18.142 -7.833 -35.140 1.00 85.44 204 LYS A C 1
ATOM 1748 O O . LYS A 1 204 ? 19.356 -7.716 -35.250 1.00 85.44 204 LYS A O 1
ATOM 1753 N N . GLU A 1 205 ? 17.424 -7.093 -34.304 1.00 87.50 205 GLU A N 1
ATOM 1754 C CA . GLU A 1 205 ? 18.049 -6.058 -33.484 1.00 87.50 205 GLU A CA 1
ATOM 1755 C C . GLU A 1 205 ? 18.767 -6.686 -32.284 1.00 87.50 205 GLU A C 1
ATOM 1757 O O . GLU A 1 205 ? 18.208 -7.519 -31.560 1.00 87.50 205 GLU A O 1
ATOM 1762 N N . VAL A 1 206 ? 20.010 -6.267 -32.058 1.00 86.50 206 VAL A N 1
ATOM 1763 C CA . VAL A 1 206 ? 20.847 -6.734 -30.948 1.00 86.50 206 VAL A CA 1
ATOM 1764 C C . VAL A 1 206 ? 20.833 -5.697 -29.827 1.00 86.50 206 VAL A C 1
ATOM 1766 O O . VAL A 1 206 ? 20.657 -4.501 -30.061 1.00 86.50 206 VAL A O 1
ATOM 1769 N N . LYS A 1 207 ? 21.033 -6.146 -28.585 1.00 89.12 207 LYS A N 1
ATOM 1770 C CA . LYS A 1 207 ? 21.167 -5.237 -27.444 1.00 89.12 207 LYS A CA 1
ATOM 1771 C C . LYS A 1 207 ? 22.359 -4.302 -27.642 1.00 89.12 207 LYS A C 1
ATOM 1773 O O . LYS A 1 207 ? 23.446 -4.750 -28.002 1.00 89.12 207 LYS A O 1
ATOM 1778 N N . LYS A 1 208 ? 22.174 -3.017 -27.344 1.00 89.88 208 LYS A N 1
ATOM 1779 C CA . LYS A 1 208 ? 23.202 -1.977 -27.506 1.00 89.88 208 LYS A CA 1
ATOM 1780 C C . LYS A 1 208 ? 23.873 -1.661 -26.170 1.00 89.88 208 LYS A C 1
ATOM 1782 O O . LYS A 1 208 ? 23.292 -1.832 -25.098 1.00 89.88 208 LYS A O 1
ATOM 1787 N N . SER A 1 209 ? 25.122 -1.205 -26.202 1.00 89.25 209 SER A N 1
ATOM 1788 C CA . SER A 1 209 ? 25.766 -0.695 -24.988 1.00 89.25 209 SER A CA 1
ATOM 1789 C C . SER A 1 209 ? 25.237 0.705 -24.660 1.00 89.25 209 SER A C 1
ATOM 1791 O O . SER A 1 209 ? 24.910 1.487 -25.552 1.00 89.25 209 SER A O 1
ATOM 1793 N N . VAL A 1 210 ? 25.196 1.061 -23.374 1.00 89.38 210 VAL A N 1
ATOM 1794 C CA . VAL A 1 210 ? 24.797 2.418 -22.957 1.00 89.38 210 VAL A CA 1
ATOM 1795 C C . VAL A 1 210 ? 25.717 3.484 -23.566 1.00 89.38 210 VAL A C 1
ATOM 1797 O O . VAL A 1 210 ? 25.249 4.540 -23.978 1.00 89.38 210 VAL A O 1
ATOM 1800 N N . THR A 1 211 ? 27.019 3.202 -23.672 1.00 91.50 211 THR A N 1
ATOM 1801 C CA . THR A 1 211 ? 27.989 4.112 -24.298 1.00 91.50 211 THR A CA 1
ATOM 1802 C C . THR A 1 211 ? 27.654 4.373 -25.762 1.00 91.50 211 THR A C 1
ATOM 1804 O O . THR A 1 211 ? 27.671 5.523 -26.192 1.00 91.50 211 THR A O 1
ATOM 1807 N N . TYR A 1 212 ? 27.300 3.322 -26.508 1.00 92.12 212 TYR A N 1
ATOM 1808 C CA . TYR A 1 212 ? 26.863 3.457 -27.894 1.00 92.12 212 TYR A CA 1
ATOM 1809 C C . TYR A 1 212 ? 25.621 4.349 -27.990 1.00 92.12 212 TYR A C 1
ATOM 1811 O O . TYR A 1 212 ? 25.631 5.323 -28.734 1.00 92.12 212 TYR A O 1
ATOM 1819 N N . LEU A 1 213 ? 24.595 4.085 -27.175 1.00 92.19 213 LEU A N 1
ATOM 1820 C CA . LEU A 1 213 ? 23.349 4.858 -27.191 1.00 92.19 213 LEU A CA 1
ATOM 1821 C C . LEU A 1 213 ? 23.566 6.345 -26.879 1.00 92.19 213 LEU A C 1
ATOM 1823 O O . LEU A 1 213 ? 22.963 7.195 -27.528 1.00 92.19 213 LEU A O 1
ATOM 1827 N N . VAL A 1 214 ? 24.433 6.669 -25.915 1.00 93.06 214 VAL A N 1
ATOM 1828 C CA . VAL A 1 214 ? 24.787 8.063 -25.594 1.00 93.06 214 VAL A CA 1
ATOM 1829 C C . VAL A 1 214 ? 25.507 8.739 -26.759 1.00 93.06 214 VAL A C 1
ATOM 1831 O O . VAL A 1 214 ? 25.162 9.862 -27.117 1.00 93.06 214 VAL A O 1
ATOM 1834 N N . ASN A 1 215 ? 26.495 8.073 -27.358 1.00 93.00 215 ASN A N 1
ATOM 1835 C CA . ASN A 1 215 ? 27.274 8.653 -28.451 1.00 93.00 215 ASN A CA 1
ATOM 1836 C C . ASN A 1 215 ? 26.432 8.841 -29.718 1.00 93.00 215 ASN A C 1
ATOM 1838 O O . ASN A 1 215 ? 26.564 9.864 -30.383 1.00 93.00 215 ASN A O 1
ATOM 1842 N N . SER A 1 216 ? 25.544 7.896 -30.029 1.00 93.06 216 SER A N 1
ATOM 1843 C CA . SER A 1 216 ? 24.602 8.019 -31.145 1.00 93.06 216 SER A CA 1
ATOM 1844 C C . SER A 1 216 ? 23.633 9.181 -30.937 1.00 93.06 216 SER A C 1
ATOM 1846 O O . SER A 1 216 ? 23.446 9.978 -31.851 1.00 93.06 216 SER A O 1
ATOM 1848 N N . PHE A 1 217 ? 23.098 9.354 -29.723 1.00 95.56 217 PHE A N 1
ATOM 1849 C CA . PHE A 1 217 ? 22.244 10.503 -29.416 1.00 95.56 217 PHE A CA 1
ATOM 1850 C C . PHE A 1 217 ? 22.978 11.836 -29.595 1.00 95.56 217 PHE A C 1
ATOM 1852 O O . PHE A 1 217 ? 22.463 12.724 -30.262 1.00 95.56 217 PHE A O 1
ATOM 1859 N N . LYS A 1 218 ? 24.212 11.955 -29.085 1.00 94.06 218 LYS A N 1
ATOM 1860 C CA . LYS A 1 218 ? 25.034 13.169 -29.248 1.00 94.06 218 LYS A CA 1
ATOM 1861 C C . LYS A 1 218 ? 25.287 13.543 -30.709 1.00 94.06 218 LYS A C 1
ATOM 1863 O O . LYS A 1 218 ? 25.439 14.719 -31.006 1.00 94.06 218 LYS A O 1
ATOM 1868 N N . LYS A 1 219 ? 25.354 12.558 -31.611 1.00 93.12 219 LYS A N 1
ATOM 1869 C CA . LYS A 1 219 ? 25.513 12.802 -33.052 1.00 93.12 219 LYS A CA 1
ATOM 1870 C C . LYS A 1 219 ? 24.227 13.310 -33.705 1.00 93.12 219 LYS A C 1
ATOM 1872 O O . LYS A 1 219 ? 24.303 14.124 -34.613 1.00 93.12 219 LYS A O 1
ATOM 1877 N N . ILE A 1 220 ? 23.071 12.807 -33.272 1.00 92.31 220 ILE A N 1
ATOM 1878 C CA . ILE A 1 220 ? 21.760 13.132 -33.859 1.00 92.31 220 ILE A CA 1
ATOM 1879 C C . ILE A 1 220 ? 21.196 14.437 -33.278 1.00 92.31 220 ILE A C 1
ATOM 1881 O O . ILE A 1 220 ? 20.456 15.150 -33.949 1.00 92.31 220 ILE A O 1
ATOM 1885 N N . SER A 1 221 ? 21.521 14.748 -32.026 1.00 90.25 221 SER A N 1
ATOM 1886 C CA . SER A 1 221 ? 20.990 15.902 -31.298 1.00 90.25 221 SER A CA 1
ATOM 1887 C C . SER A 1 221 ? 22.108 16.575 -30.490 1.00 90.25 221 SER A C 1
ATOM 1889 O O . SER A 1 221 ? 22.176 16.389 -29.273 1.00 90.25 221 SER A O 1
ATOM 1891 N N . PRO A 1 222 ? 23.020 17.310 -31.156 1.00 89.12 222 PRO A N 1
ATOM 1892 C CA . PRO A 1 222 ? 24.197 17.899 -30.512 1.00 89.12 222 PRO A CA 1
ATOM 1893 C C . PRO A 1 222 ? 23.851 18.998 -29.497 1.00 89.12 222 PRO A C 1
ATOM 1895 O O . PRO A 1 222 ? 24.552 19.127 -28.494 1.00 89.12 222 PRO A O 1
ATOM 1898 N N . ASP A 1 223 ? 22.756 19.731 -29.717 1.00 90.06 223 ASP A N 1
ATOM 1899 C CA . ASP A 1 223 ? 22.331 20.862 -28.874 1.00 90.06 223 ASP A CA 1
ATOM 1900 C C . ASP A 1 223 ? 21.453 20.443 -27.681 1.00 90.06 223 ASP A C 1
ATOM 1902 O O . ASP A 1 223 ? 21.140 21.243 -26.800 1.00 90.06 223 ASP A O 1
ATOM 1906 N N . GLU A 1 224 ? 21.052 19.172 -27.631 1.00 92.06 224 GLU A N 1
ATOM 1907 C CA . GLU A 1 224 ? 20.190 18.626 -26.587 1.00 92.06 224 GLU A CA 1
ATOM 1908 C C . GLU A 1 224 ? 20.999 18.064 -25.415 1.00 92.06 224 GLU A C 1
ATOM 1910 O O . GLU A 1 224 ? 22.136 17.596 -25.544 1.00 92.06 224 GLU A O 1
ATOM 1915 N N . PHE A 1 225 ? 20.389 18.031 -24.228 1.00 90.00 225 PHE A N 1
ATOM 1916 C CA . PHE A 1 225 ? 21.045 17.434 -23.069 1.00 90.00 225 PHE A CA 1
ATOM 1917 C C . PHE A 1 225 ? 21.309 15.931 -23.282 1.00 90.00 225 PHE A C 1
ATOM 1919 O O . PHE A 1 225 ? 20.388 15.112 -23.335 1.00 90.00 225 PHE A O 1
ATOM 1926 N N . ALA A 1 226 ? 22.590 15.554 -23.300 1.00 90.69 226 ALA A N 1
ATOM 1927 C CA . ALA A 1 226 ? 23.035 14.168 -23.384 1.00 90.69 226 ALA A CA 1
ATOM 1928 C C . ALA A 1 226 ? 23.634 13.681 -22.047 1.00 90.69 226 ALA A C 1
ATOM 1930 O O . ALA A 1 226 ? 24.680 14.176 -21.611 1.00 90.69 226 ALA A O 1
ATOM 1931 N N . PRO A 1 227 ? 23.032 12.682 -21.379 1.00 89.19 227 PRO A N 1
ATOM 1932 C CA . PRO A 1 227 ? 23.564 12.152 -20.130 1.00 89.19 227 PRO A CA 1
ATOM 1933 C C . PRO A 1 227 ? 24.841 11.328 -20.334 1.00 89.19 227 PRO A C 1
ATOM 1935 O O . PRO A 1 227 ? 25.051 10.711 -21.374 1.00 89.19 227 PRO A O 1
ATOM 1938 N N . SER A 1 228 ? 25.686 11.249 -19.301 1.00 90.62 228 SER A N 1
ATOM 1939 C CA . SER A 1 228 ? 26.829 10.326 -19.322 1.00 90.62 228 SER A CA 1
ATOM 1940 C C . SER A 1 228 ? 26.369 8.866 -19.156 1.00 90.62 228 SER A C 1
ATOM 1942 O O . SER A 1 228 ? 25.368 8.618 -18.469 1.00 90.62 228 SER A O 1
ATOM 1944 N N . PRO A 1 229 ? 27.124 7.872 -19.665 1.00 89.19 229 PRO A N 1
ATOM 1945 C CA . PRO A 1 229 ? 26.802 6.462 -19.444 1.00 89.19 229 PRO A CA 1
ATOM 1946 C C . PRO A 1 229 ? 26.689 6.090 -17.959 1.00 89.19 229 PRO A C 1
ATOM 1948 O O . PRO A 1 229 ? 25.803 5.333 -17.567 1.00 89.19 229 PRO A O 1
ATOM 1951 N N . SER A 1 230 ? 27.545 6.663 -17.105 1.00 84.88 230 SER A N 1
ATOM 1952 C CA . SER A 1 230 ? 27.492 6.430 -15.655 1.00 84.88 230 SER A CA 1
ATOM 1953 C C . SER A 1 230 ? 26.205 6.976 -15.027 1.00 84.88 230 SER A C 1
ATOM 1955 O O . SER A 1 230 ? 25.615 6.335 -14.156 1.00 84.88 230 SER A O 1
ATOM 1957 N N . THR A 1 231 ? 25.735 8.131 -15.509 1.00 85.81 231 THR A N 1
ATOM 1958 C CA . THR A 1 231 ? 24.487 8.760 -15.070 1.00 85.81 231 THR A CA 1
ATOM 1959 C C . THR A 1 231 ? 23.291 7.878 -15.407 1.00 85.81 231 THR A C 1
ATOM 1961 O O . THR A 1 231 ? 22.413 7.714 -14.564 1.00 85.81 231 THR A O 1
ATOM 1964 N N . ILE A 1 232 ? 23.284 7.252 -16.587 1.00 86.38 232 ILE A N 1
ATOM 1965 C CA . ILE A 1 232 ? 22.222 6.326 -17.004 1.00 86.38 232 ILE A CA 1
ATOM 1966 C C . ILE A 1 232 ? 22.165 5.110 -16.080 1.00 86.38 232 ILE A C 1
ATOM 1968 O O . ILE A 1 232 ? 21.099 4.804 -15.555 1.00 86.38 232 ILE A O 1
ATOM 1972 N N . TYR A 1 233 ? 23.297 4.455 -15.802 1.00 84.38 233 TYR A N 1
ATOM 1973 C CA . TYR A 1 233 ? 23.308 3.310 -14.881 1.00 84.38 233 TYR A CA 1
ATOM 1974 C C . TYR A 1 233 ? 22.861 3.694 -13.466 1.00 84.38 233 TYR A C 1
ATOM 1976 O O . TYR A 1 233 ? 22.097 2.955 -12.842 1.00 84.38 233 TYR A O 1
ATOM 1984 N N . LYS A 1 234 ? 23.292 4.861 -12.963 1.00 82.50 234 LYS A N 1
ATOM 1985 C CA . LYS A 1 234 ? 22.828 5.389 -11.669 1.00 82.50 234 LYS A CA 1
ATOM 1986 C C . LYS A 1 234 ? 21.316 5.606 -11.672 1.00 82.50 234 LYS A C 1
ATOM 1988 O O . LYS A 1 234 ? 20.661 5.246 -10.701 1.00 82.50 234 LYS A O 1
ATOM 1993 N N . ILE A 1 235 ? 20.768 6.156 -12.752 1.00 79.12 235 ILE A N 1
ATOM 1994 C CA . ILE A 1 235 ? 19.334 6.420 -12.893 1.00 79.12 235 ILE A CA 1
ATOM 1995 C C . ILE A 1 235 ? 18.523 5.137 -13.014 1.00 79.12 235 ILE A C 1
ATOM 1997 O O . ILE A 1 235 ? 17.540 5.012 -12.302 1.00 79.12 235 ILE A O 1
ATOM 2001 N N . ILE A 1 236 ? 18.950 4.162 -13.817 1.00 79.56 236 ILE A N 1
ATOM 2002 C CA . ILE A 1 236 ? 18.268 2.862 -13.924 1.00 79.56 236 ILE A CA 1
ATOM 2003 C C . ILE A 1 236 ? 18.254 2.152 -12.563 1.00 79.56 236 ILE A C 1
ATOM 2005 O O . ILE A 1 236 ? 17.235 1.600 -12.158 1.00 79.56 236 ILE A O 1
ATOM 2009 N N . LYS A 1 237 ? 19.373 2.205 -11.822 1.00 75.81 237 LYS A N 1
ATOM 2010 C CA . LYS A 1 237 ? 19.478 1.609 -10.481 1.00 75.81 237 LYS A CA 1
ATOM 2011 C C . LYS A 1 237 ? 18.611 2.336 -9.449 1.00 75.81 237 LYS A C 1
ATOM 2013 O O . LYS A 1 237 ? 18.046 1.695 -8.569 1.00 75.81 237 LYS A O 1
ATOM 2018 N N . LYS A 1 238 ? 18.553 3.668 -9.517 1.00 69.69 238 LYS A N 1
ATOM 2019 C CA . LYS A 1 238 ? 17.857 4.511 -8.534 1.00 69.69 238 LYS A CA 1
ATOM 2020 C C . LYS A 1 238 ? 16.354 4.636 -8.816 1.00 69.69 238 LYS A C 1
ATOM 2022 O O . LYS A 1 238 ? 15.575 4.746 -7.874 1.00 69.69 238 LYS A O 1
ATOM 2027 N N . TYR A 1 239 ? 15.967 4.609 -10.089 1.00 69.81 239 TYR A N 1
ATOM 2028 C CA . TYR A 1 239 ? 14.611 4.815 -10.594 1.00 69.81 239 TYR A CA 1
ATOM 2029 C C . TYR A 1 239 ? 14.251 3.701 -11.594 1.00 69.81 239 TYR A C 1
ATOM 2031 O O . TYR A 1 239 ? 14.240 3.936 -12.810 1.00 69.81 239 TYR A O 1
ATOM 2039 N N . PRO A 1 240 ? 13.960 2.476 -11.108 1.00 60.56 240 PRO A N 1
ATOM 2040 C CA . PRO A 1 240 ? 13.306 1.470 -11.939 1.00 60.56 240 PRO A CA 1
ATOM 2041 C C . PRO A 1 240 ? 12.062 2.114 -12.570 1.00 60.56 240 PRO A C 1
ATOM 2043 O O . PRO A 1 240 ? 11.372 2.875 -11.898 1.00 60.56 240 PRO A O 1
ATOM 2046 N N . TYR A 1 241 ? 11.830 1.883 -13.863 1.00 66.56 241 TYR A N 1
ATOM 2047 C CA . TYR A 1 241 ? 10.768 2.490 -14.696 1.00 66.56 241 TYR A CA 1
ATOM 2048 C C . TYR A 1 241 ? 11.019 3.901 -15.261 1.00 66.56 241 TYR A C 1
ATOM 2050 O O . TYR A 1 241 ? 10.269 4.330 -16.135 1.00 66.56 241 TYR A O 1
ATOM 2058 N N . PHE A 1 242 ? 12.072 4.632 -14.866 1.00 71.69 242 PHE A N 1
ATOM 2059 C CA . PHE A 1 242 ? 12.393 5.899 -15.554 1.00 71.69 242 PHE A CA 1
ATOM 2060 C C . PHE A 1 242 ? 12.912 5.650 -16.983 1.00 71.69 242 PHE A C 1
ATOM 2062 O O . PHE A 1 242 ? 12.534 6.348 -17.930 1.00 71.69 242 PHE A O 1
ATOM 2069 N N . LEU A 1 243 ? 13.742 4.613 -17.127 1.00 78.88 243 LEU A N 1
ATOM 2070 C CA . LEU A 1 243 ? 14.252 4.080 -18.387 1.00 78.88 243 LEU A CA 1
ATOM 2071 C C . LEU A 1 243 ? 14.166 2.549 -18.345 1.00 78.88 243 LEU A C 1
ATOM 2073 O O . LEU A 1 243 ? 1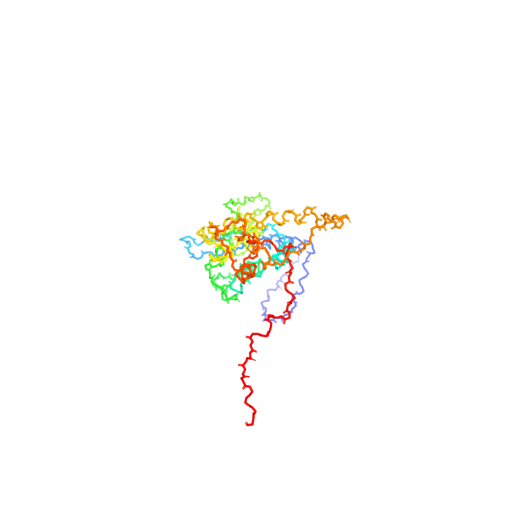4.837 1.911 -17.532 1.00 78.88 243 LEU A O 1
ATOM 2077 N N . GLU A 1 244 ? 13.362 1.958 -19.225 1.00 78.50 244 GLU A N 1
ATOM 2078 C CA . GLU A 1 244 ? 13.360 0.508 -19.442 1.00 78.50 244 GLU A CA 1
ATOM 2079 C C . GLU A 1 244 ? 14.672 0.056 -20.096 1.00 78.50 244 GLU A C 1
ATOM 2081 O O . GLU A 1 244 ? 15.178 0.703 -21.012 1.00 78.50 244 GLU A O 1
ATOM 2086 N N . PHE A 1 245 ? 15.243 -1.053 -19.627 1.00 81.12 245 PHE A N 1
ATOM 2087 C CA . PHE A 1 245 ? 16.626 -1.444 -19.936 1.00 81.12 245 PHE A CA 1
ATOM 2088 C C . PHE A 1 245 ? 16.748 -2.792 -20.668 1.00 81.12 245 PHE A C 1
ATOM 2090 O O . PHE A 1 245 ? 17.834 -3.365 -20.751 1.00 81.12 245 PHE A O 1
ATOM 2097 N N . ASP A 1 246 ? 15.659 -3.310 -21.231 1.00 79.56 246 ASP A N 1
ATOM 2098 C CA . ASP A 1 246 ? 15.656 -4.621 -21.899 1.00 79.56 246 ASP A CA 1
ATOM 2099 C C . ASP A 1 246 ? 16.516 -4.671 -23.169 1.00 79.56 246 ASP A C 1
ATOM 2101 O O . ASP A 1 246 ? 17.084 -5.718 -23.496 1.00 79.56 246 ASP A O 1
ATOM 2105 N N . HIS A 1 247 ? 16.650 -3.531 -23.851 1.00 82.38 247 HIS A N 1
ATOM 2106 C CA . HIS A 1 247 ? 17.423 -3.365 -25.083 1.00 82.38 247 HIS A CA 1
ATOM 2107 C C . HIS A 1 247 ? 18.911 -3.060 -24.846 1.00 82.38 247 HIS A C 1
ATOM 2109 O O . HIS A 1 247 ? 19.652 -2.890 -25.816 1.00 82.38 247 HIS A O 1
ATOM 2115 N N . ILE A 1 248 ? 19.372 -2.998 -23.587 1.00 86.50 248 ILE A N 1
ATOM 2116 C CA . ILE A 1 248 ? 20.785 -2.744 -23.277 1.00 86.50 248 ILE A CA 1
ATOM 2117 C C . ILE A 1 248 ? 21.534 -3.985 -22.801 1.00 86.50 248 ILE A C 1
ATOM 2119 O O . ILE A 1 248 ? 20.995 -4.866 -22.126 1.00 86.50 248 ILE A O 1
ATOM 2123 N N . ILE A 1 249 ? 22.824 -4.035 -23.126 1.00 81.44 249 ILE A N 1
ATOM 2124 C CA . ILE A 1 249 ? 23.747 -5.030 -22.580 1.00 81.44 249 ILE A CA 1
ATOM 2125 C C . ILE A 1 249 ? 23.943 -4.706 -21.094 1.00 81.44 249 ILE A C 1
ATOM 2127 O O . ILE A 1 249 ? 24.512 -3.669 -20.745 1.00 81.44 249 ILE A O 1
ATOM 2131 N N . LYS A 1 250 ? 23.469 -5.581 -20.198 1.00 64.88 250 LYS A N 1
ATOM 2132 C CA . LYS A 1 250 ? 23.810 -5.482 -18.773 1.00 64.88 250 LYS A CA 1
ATOM 2133 C C . LYS A 1 250 ? 25.315 -5.707 -18.652 1.00 64.88 250 LYS A C 1
ATOM 2135 O O . LYS A 1 250 ? 25.796 -6.761 -19.055 1.00 64.88 250 LYS A O 1
ATOM 2140 N N . LYS A 1 251 ? 26.054 -4.744 -18.089 1.00 56.78 251 LYS A N 1
ATOM 2141 C CA . LYS A 1 251 ? 27.421 -5.021 -17.625 1.00 56.78 251 LYS A CA 1
ATOM 2142 C C . LYS A 1 251 ? 27.343 -6.219 -16.675 1.00 56.78 251 LYS A C 1
ATOM 2144 O O . LYS A 1 251 ? 26.550 -6.186 -15.730 1.00 56.78 251 LYS A O 1
ATOM 2149 N N . SER A 1 252 ? 28.113 -7.270 -16.953 1.00 38.25 252 SER A N 1
ATOM 2150 C CA . SER A 1 252 ? 28.329 -8.367 -16.013 1.00 38.25 252 SER A CA 1
ATOM 2151 C C . SER A 1 252 ? 28.747 -7.777 -14.660 1.00 38.25 252 SER A C 1
ATOM 2153 O O . SER A 1 252 ? 29.459 -6.772 -14.589 1.00 38.25 252 SER A O 1
ATOM 2155 N N . LYS A 1 253 ? 28.221 -8.349 -13.574 1.00 36.28 253 LYS A N 1
ATOM 2156 C CA . LYS A 1 253 ? 28.362 -7.849 -12.195 1.00 36.28 253 LYS A CA 1
ATOM 2157 C C . LYS A 1 253 ? 29.812 -7.785 -11.681 1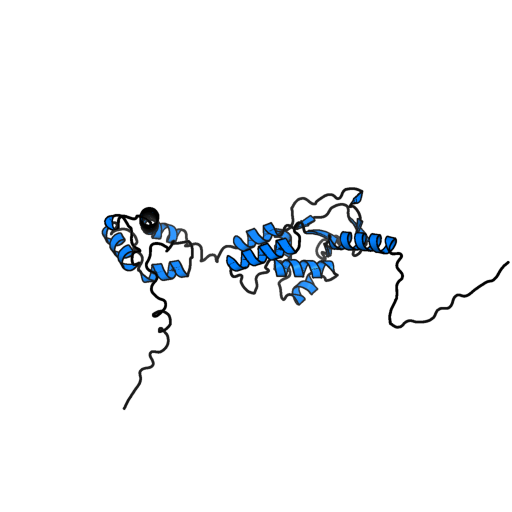.00 36.28 253 LYS A C 1
ATOM 2159 O O . LYS A 1 253 ? 30.032 -7.200 -10.628 1.00 36.28 253 LYS A O 1
ATOM 2164 N N . GLU A 1 254 ? 30.790 -8.308 -12.414 1.00 32.69 254 GLU A N 1
ATOM 2165 C CA . GLU A 1 254 ? 32.159 -8.542 -11.929 1.00 32.69 254 GLU A CA 1
ATOM 2166 C C . GLU A 1 254 ? 32.983 -7.274 -11.657 1.00 32.69 254 GLU A C 1
ATOM 2168 O O . GLU A 1 254 ? 33.957 -7.331 -10.924 1.00 32.69 254 GLU A O 1
ATOM 2173 N N . ASN A 1 255 ? 32.558 -6.098 -12.128 1.00 35.28 255 ASN A N 1
ATOM 2174 C CA . ASN A 1 255 ? 33.274 -4.838 -11.873 1.00 35.28 255 ASN A CA 1
ATOM 2175 C C . ASN A 1 255 ? 32.571 -3.886 -10.886 1.00 35.28 255 ASN A C 1
ATOM 2177 O O . ASN A 1 255 ? 32.939 -2.715 -10.800 1.00 35.28 255 ASN A O 1
ATOM 2181 N N . MET A 1 256 ? 31.545 -4.339 -10.150 1.00 40.34 256 MET A N 1
ATOM 2182 C CA . MET A 1 256 ? 30.876 -3.514 -9.123 1.00 40.34 256 MET A CA 1
ATOM 2183 C C . MET A 1 256 ? 31.281 -3.837 -7.676 1.00 40.34 256 MET A C 1
ATOM 2185 O O . MET A 1 256 ? 30.925 -3.064 -6.788 1.00 40.34 256 MET A O 1
ATOM 2189 N N . GLU A 1 257 ? 32.049 -4.903 -7.431 1.00 31.69 257 GLU A N 1
ATOM 2190 C CA . GLU A 1 257 ? 32.515 -5.285 -6.084 1.00 31.69 257 GLU A CA 1
ATOM 2191 C C . GLU A 1 257 ? 33.987 -4.938 -5.798 1.00 31.69 257 GLU A C 1
ATOM 2193 O O . GLU A 1 257 ? 34.456 -5.136 -4.684 1.00 31.69 257 GLU A O 1
ATOM 2198 N N . HIS A 1 258 ? 34.737 -4.363 -6.745 1.00 33.22 258 HIS A N 1
ATOM 2199 C CA . HIS A 1 258 ? 36.142 -3.960 -6.533 1.00 33.22 258 HIS A CA 1
ATOM 2200 C C . HIS A 1 258 ? 36.318 -2.435 -6.533 1.00 33.22 258 HIS A C 1
ATOM 2202 O O . HIS A 1 258 ? 37.172 -1.870 -7.206 1.00 33.22 258 HIS A O 1
ATOM 2208 N N . GLY A 1 259 ? 35.477 -1.755 -5.752 1.00 30.58 259 GLY A N 1
ATOM 2209 C CA . GLY A 1 259 ? 35.607 -0.332 -5.415 1.00 30.58 259 GLY A CA 1
ATOM 2210 C C . GLY A 1 259 ? 35.968 -0.105 -3.946 1.00 30.58 259 GLY A C 1
ATOM 2211 O O . GLY A 1 259 ? 35.597 0.913 -3.367 1.00 30.58 259 GLY A O 1
ATOM 2212 N N . SER A 1 260 ? 36.601 -1.080 -3.291 1.00 34.88 260 SER A N 1
ATOM 2213 C CA . SER A 1 260 ? 36.983 -0.999 -1.879 1.00 34.88 260 SER A CA 1
ATOM 2214 C C . SER A 1 260 ? 38.285 -1.763 -1.654 1.00 34.88 260 SER A C 1
ATOM 2216 O O . SER A 1 260 ? 38.252 -2.971 -1.454 1.00 34.88 260 SER A O 1
ATOM 2218 N N . LYS A 1 261 ? 39.398 -1.010 -1.670 1.00 35.25 261 LYS A N 1
ATOM 2219 C CA . LYS A 1 261 ? 40.790 -1.327 -1.269 1.00 35.25 261 LYS A CA 1
ATOM 2220 C C . LYS A 1 261 ? 41.805 -1.148 -2.406 1.00 35.25 261 LYS A C 1
ATOM 2222 O O . LYS A 1 261 ? 42.385 -2.108 -2.886 1.00 35.25 261 LYS A O 1
ATOM 2227 N N . ASN A 1 262 ? 42.120 0.109 -2.711 1.00 30.83 262 ASN A N 1
ATOM 2228 C CA . ASN A 1 262 ? 43.512 0.466 -2.983 1.00 30.83 262 ASN A CA 1
ATOM 2229 C C . ASN A 1 262 ? 44.121 0.919 -1.649 1.00 30.83 262 ASN A C 1
ATOM 2231 O O . ASN A 1 262 ? 44.025 2.086 -1.281 1.00 30.83 262 ASN A O 1
ATOM 2235 N N . LYS A 1 263 ? 44.694 -0.023 -0.892 1.00 33.44 263 LYS A N 1
ATOM 2236 C CA . LYS A 1 263 ? 45.828 0.296 -0.016 1.00 33.44 263 LYS A CA 1
ATOM 2237 C C . LYS A 1 263 ? 47.077 0.048 -0.865 1.00 33.44 263 LYS A C 1
ATOM 2239 O O . LYS A 1 263 ? 47.173 -1.046 -1.421 1.00 33.44 263 LYS A O 1
ATOM 2244 N N . PRO A 1 264 ? 47.996 1.012 -1.012 1.00 38.81 264 PRO A N 1
ATOM 2245 C CA . PRO A 1 264 ? 49.257 0.738 -1.678 1.00 38.81 264 PRO A CA 1
ATOM 2246 C C . PRO A 1 264 ? 50.043 -0.259 -0.820 1.00 38.81 264 PRO A C 1
ATOM 2248 O O . PRO A 1 264 ? 50.301 -0.015 0.358 1.00 38.81 264 PRO A O 1
ATOM 2251 N N . ASN A 1 265 ? 50.384 -1.402 -1.414 1.00 31.16 265 ASN A N 1
ATOM 2252 C CA . ASN A 1 265 ? 51.419 -2.282 -0.892 1.00 31.16 265 ASN A CA 1
ATOM 2253 C C . ASN A 1 265 ? 52.755 -1.549 -1.045 1.00 31.16 265 ASN A C 1
ATOM 2255 O O . ASN A 1 265 ? 53.316 -1.505 -2.136 1.00 31.16 265 ASN A O 1
ATOM 2259 N N . LEU A 1 266 ? 53.247 -0.981 0.054 1.00 35.72 266 LEU A N 1
ATOM 2260 C CA . LEU A 1 266 ? 54.676 -0.772 0.247 1.00 35.72 266 LEU A CA 1
ATOM 2261 C C . LEU A 1 266 ? 55.327 -2.156 0.344 1.00 35.72 266 LEU A C 1
ATOM 2263 O O . LEU A 1 266 ? 54.989 -2.943 1.230 1.00 35.72 266 LEU A O 1
ATOM 2267 N N . LYS A 1 267 ? 56.229 -2.460 -0.588 1.00 38.16 267 LYS A N 1
ATOM 2268 C CA . LYS A 1 267 ? 57.203 -3.542 -0.459 1.00 38.16 267 LYS A CA 1
ATOM 2269 C C . LYS A 1 267 ? 58.599 -2.952 -0.646 1.00 38.16 267 LYS A C 1
ATOM 2271 O O . LYS A 1 267 ? 58.841 -2.358 -1.690 1.00 38.16 267 LYS A O 1
ATOM 2276 N N . HIS A 1 268 ? 59.426 -3.254 0.357 1.00 36.38 268 HIS A N 1
ATOM 2277 C CA . HIS A 1 268 ? 60.878 -3.103 0.493 1.00 36.38 268 HIS A CA 1
ATOM 2278 C C . HIS A 1 268 ? 61.437 -1.684 0.548 1.00 36.38 268 HIS A C 1
ATOM 2280 O O . HIS A 1 268 ? 61.363 -0.956 -0.461 1.00 36.38 268 HIS A O 1
#

Solvent-accessible surface area (backbone atoms only — not comparable to full-atom values): 16412 Å² total; per-residue (Å²): 135,90,82,82,86,80,92,75,92,76,81,85,80,89,83,80,87,80,72,86,56,57,67,68,59,42,52,50,52,47,53,49,51,56,60,49,73,50,48,34,57,42,74,42,88,82,48,102,55,89,44,71,45,45,34,29,67,72,66,53,70,70,57,51,51,51,51,38,55,53,44,56,77,77,43,87,78,58,92,88,58,81,52,64,64,56,49,50,52,52,49,49,47,30,46,74,68,47,48,63,69,55,49,22,61,76,69,74,44,59,57,67,57,55,53,52,52,54,55,63,19,39,45,90,67,60,47,71,44,54,86,91,65,44,46,65,39,89,87,78,68,44,76,43,54,56,30,32,38,31,37,61,66,50,44,50,54,47,61,72,59,52,67,67,54,89,79,50,54,63,50,70,70,52,46,60,55,38,40,69,49,49,54,53,52,51,51,53,40,50,53,28,70,73,18,53,81,45,85,52,70,91,63,32,43,73,64,40,48,58,60,55,55,43,55,52,45,44,71,77,40,71,92,50,65,73,70,53,54,68,56,50,54,51,44,40,73,71,26,75,78,79,55,83,61,86,44,40,56,76,76,72,71,82,78,74,77,77,85,79,80,89,69,84,82,85,78,136

Nearest PDB structures (foldseek):
  5lmq-assembly1_G  TM=1.605E-01  e=1.809E+00  Thermus thermophilus HB8
  6dnc-assembly1_TA  TM=1.686E-01  e=5.606E+00  Escherichia coli
  6dzi-assembly1_p  TM=1.852E-01  e=5.282E+00  Mycolicibacterium smegmatis MC2 155
  4v9c-assembly1_AG  TM=1.864E-01  e=7.114E+00  Escherichia coli K-12

Foldseek 3Di:
DDDDDDDDDDDDDDDDPPPPPPVVNVVVVVVVVVLLLQKFWAFDPPPPDRDIAIEGEPDDPVVLVVLQVVLVVLDDDDPQAQASVNLVVLSVVSRVQDHLVRSCVVSVHDSVRSVVLQVQQWDPDWAFDDPVSWDQNPHPRDTDGTHIYGYCVSVSVCSSVVDDPPVLPPPVVRCVLCVLVQVLLVVLVVQQVVACPDPPPVSHQAAAALQVSQVVSCVVCVPGRGDDSVVVVVSCVSHVPPGDRPSHDPDDPVPVPPPDDPPDDDDD

Sequence (268 aa):
MQVSCMWHSFCLPCNKIVVLINFKKWKETLKLYEKFRKYICVFDKYQKENKYQHFKIEENHNTIFKMQGALETQRKLRTSQIDLEQLYNILQELSEGFSIQEVAKIFDRDIRSIKSKIEIIANRRPLSLDKHNRYVCPKCLKRVMSVKTLNFAKLYEHLLGYSFSRLFFVSDAIKEKWKAYRKYWYSELNTYNKNRNKKNLVQKEVKKSVTYLVNSFKKISPDEFAPSPSTIYKIIKKYPYFLEFDHIIKKSKENMEHGSKNKPNLKH

Secondary structure (DSSP, 8-state):
----------------------HHHHHHHHHHHHHHHTEEEEEETTSSS-EEEEEEESS-HHHHHHHHHHHHHH----TTS--HHHHHHHHHHHHHT--HHHHHHHTT--HHHHHHHHHHHB-SSPEEPPTTT-EE-TTT--EE-EEEEE-HHHHHHHHHHS-S-TTTS--HHHHHHTHHHHHHHHHHHHHHHHHTT-SSGGGPPPPBPHHHHHHHHHHH-TTS----HHHHHHHHHHSTTTS--TTB-PPPGGGSS--S--------

Mean predicted aligned error: 18.94 Å

pLDDT: mean 72.19, std 21.06, range [24.36, 95.56]